Protein 1NFP (pdb70)

Foldseek 3Di:
DAQFAEAAEEEPDQDFLNDHNVLLVVLVVLVVVCCVPPFPRHQFYWYHDPLDFAADPVRHGDFQWTDTPNAIAGELPDLVSLLVCLLVLHAHEYDLLDFLVVVLVNLVSSVVSNVVNVNDNVPAAHEYEAEAFADQAQVVQLVLVCSGCPVVCVSSVPPAPSVRSPLSHYTGHPVRRVVSVVVSCVSSVVRYHYHYYHSSHPDSVVSSVSVNVVRVVSVVVCVVVVND

CATH classification: 3.20.20.30

Secondary structure (DSSP, 8-state):
-----EEEEEE--S-STT--HHHHHHHHHHHHHHHHHT-S-EEEEEEE-TTS--B-TTS-B---EEEETTEEEEE--SHHHHHHHHHTTPPEEE-TTS-HHHHHHHHHHHHHHHHHHT---TT--EEEEEEEEE-SSHHHHHHHHHHHHHHHHHHHT-SS-HHHHHHTSEEE-HHHHHHHHHHHHHHTTT-EEEEEE-TT---HHHHHHHHHHHHHHHHHHHHHTT--

Nearest PDB structures (foldseek):
  1nfp-assembly1_A-2  TM=1.004E+00  e=1.492E-47  Photobacterium leiognathi subsp. leiognathi
  4j2p-assembly1_A-2  TM=9.798E-01  e=4.616E-42  Photobacterium leiognathi
  1fvp-assembly1_B  TM=9.804E-01  e=3.903E-28  Photobacterium phosphoreum
  1xkj-assembly1_A  TM=9.523E-01  e=3.889E-13  Vibrio harveyi
  6fri-assembly2_C  TM=8.561E-01  e=1.450E-13  Photobacterium leiognathi

Sequence (228 aa):
MTKWNYGVFFLNFYHVGQQEPSLTMSNALETLRIIDEDTSIYDVVAFSEHHIDKSYNDETKLAPFVSLGKQIHVLATSPETVVKAAKYGMPLLFKWDDSQQKRIELLNHYQAAAAKFNVDIANVRHRLMLFVNVNDNPTQAKAELSIYLEDYLSYTQAETSIDEIINSNAAGNFDTCLHHVAEMAQGLNNKVDFLFCFESMKDQENKKSLMINFDKRVINYRKEHNLN

Structure (mmCIF, N/CA/C/O backbone):
data_1NFP
#
_entry.id   1NFP
#
_cell.length_a   56.930
_cell.length_b   92.230
_cell.length_c   99.230
_cell.angle_alpha   90.00
_cell.angle_beta   90.00
_cell.angle_gamma   90.00
#
_symmetry.space_group_name_H-M   'C 2 2 21'
#
loop_
_entity.id
_entity.type
_entity.pdbx_description
1 polymer 'LUXF GENE PRODUCT'
2 non-polymer 'SULFATE ION'
3 non-polymer 'FLAVIN MONONUCLEOTIDE'
4 non-polymer 'MYRISTIC ACID'
5 water water
#
loop_
_atom_site.group_PDB
_atom_site.id
_atom_site.type_symbol
_atom_site.label_atom_id
_atom_site.label_alt_id
_atom_site.label_comp_id
_atom_site.label_asym_id
_atom_site.label_entity_id
_atom_site.label_seq_id
_atom_site.pdbx_PDB_ins_code
_atom_site.Cartn_x
_atom_site.Cartn_y
_atom_site.Cartn_z
_atom_site.occupancy
_atom_site.B_iso_or_equiv
_atom_site.auth_seq_id
_atom_site.auth_comp_id
_atom_site.auth_asym_id
_atom_site.auth_atom_id
_atom_site.pdbx_PDB_model_num
ATOM 1 N N . MET A 1 1 ? 22.491 38.599 29.934 1.00 33.90 1 MET A N 1
ATOM 2 C CA . MET A 1 1 ? 21.261 38.396 30.717 1.00 32.66 1 MET A CA 1
ATOM 3 C C . MET A 1 1 ? 20.140 38.370 29.667 1.00 30.29 1 MET A C 1
ATOM 4 O O . MET A 1 1 ? 20.269 39.018 28.618 1.00 29.60 1 MET A O 1
ATOM 9 N N . THR A 1 2 ? 19.154 37.567 30.046 1.00 23.76 2 THR A N 1
ATOM 10 C CA . THR A 1 2 ? 18.008 37.443 29.116 1.00 22.41 2 THR A CA 1
ATOM 11 C C . THR A 1 2 ? 16.765 37.215 29.954 1.00 18.68 2 THR A C 1
ATOM 12 O O . THR A 1 2 ? 16.898 36.819 31.144 1.00 17.71 2 THR A O 1
ATOM 16 N N . LYS A 1 3 ? 15.620 37.478 29.344 1.00 14.74 3 LYS A N 1
ATOM 17 C CA . LYS A 1 3 ? 14.393 37.234 30.134 1.00 14.42 3 LYS A CA 1
ATOM 18 C C . LYS A 1 3 ? 14.137 35.741 30.218 1.00 11.73 3 LYS A C 1
ATOM 19 O O . LYS A 1 3 ? 14.059 35.041 29.184 1.00 16.23 3 LYS A O 1
ATOM 25 N N . TRP A 1 4 ? 14.070 35.245 31.458 1.00 11.47 4 TRP A N 1
ATOM 26 C CA . TRP A 1 4 ? 13.774 33.824 31.722 1.00 10.88 4 TRP A CA 1
ATOM 27 C C . TRP A 1 4 ? 12.215 33.784 31.799 1.00 11.78 4 TRP A C 1
ATOM 28 O O . TRP A 1 4 ? 11.616 34.710 32.360 1.00 10.09 4 TRP A O 1
ATOM 39 N N . ASN A 1 5 ? 11.689 32.730 31.201 1.00 10.69 5 ASN A N 1
ATOM 40 C CA . ASN A 1 5 ? 10.224 32.509 31.138 1.00 11.50 5 ASN A CA 1
ATOM 41 C C . ASN A 1 5 ? 9.865 31.354 32.068 1.00 9.74 5 ASN A C 1
ATOM 42 O O . ASN A 1 5 ? 10.597 30.372 32.233 1.00 10.76 5 ASN A O 1
ATOM 47 N N . TYR A 1 6 ? 8.641 31.524 32.614 1.00 10.73 6 TYR A N 1
ATOM 48 C CA . TYR A 1 6 ? 8.090 30.574 33.602 1.00 10.60 6 TYR A CA 1
ATOM 49 C C . TYR A 1 6 ? 6.728 30.097 33.118 1.00 15.27 6 TYR A C 1
ATOM 50 O O . TYR A 1 6 ? 6.003 30.661 32.276 1.00 23.97 6 TYR A O 1
ATOM 59 N N . GLY A 1 7 ? 6.358 28.947 33.585 1.00 13.12 7 GLY A N 1
ATOM 60 C CA . GLY A 1 7 ? 5.058 28.309 33.266 1.00 10.55 7 GLY A CA 1
ATOM 61 C C . GLY A 1 7 ? 4.868 27.275 34.389 1.00 11.22 7 GLY A C 1
ATOM 62 O O . GLY A 1 7 ? 5.635 27.222 35.347 1.00 10.15 7 GLY A O 1
ATOM 63 N N . VAL A 1 8 ? 3.840 26.480 34.154 1.00 7.80 8 VAL A N 1
ATOM 64 C CA . VAL A 1 8 ? 3.422 25.414 35.095 1.00 8.01 8 VAL A CA 1
ATOM 65 C C . VAL A 1 8 ? 3.157 24.112 34.380 1.00 9.98 8 VAL A C 1
ATOM 66 O O . VAL A 1 8 ? 2.790 24.064 33.195 1.00 12.93 8 VAL A O 1
ATOM 70 N N . PHE A 1 9 ? 3.344 23.026 35.112 1.00 6.88 9 PHE A N 1
ATOM 71 C CA . PHE A 1 9 ? 3.001 21.707 34.556 1.00 8.32 9 PHE A CA 1
ATOM 72 C C . PHE A 1 9 ? 2.218 20.945 35.640 1.00 7.96 9 PHE A C 1
ATOM 73 O O . PHE A 1 9 ? 2.331 21.227 36.851 1.00 9.90 9 PHE A O 1
ATOM 81 N N . PHE A 1 10 ? 1.472 19.998 35.165 1.00 6.78 10 PHE A N 1
ATOM 82 C CA . PHE A 1 10 ? 0.717 19.039 35.974 1.00 8.93 10 PHE A CA 1
ATOM 83 C C . PHE A 1 10 ? 1.132 17.658 35.549 1.00 8.36 10 PHE A C 1
ATOM 84 O O . PHE A 1 10 ? 1.332 17.307 34.379 1.00 10.24 10 PHE A O 1
ATOM 92 N N . LEU A 1 11 ? 1.261 16.783 36.530 1.00 8.30 11 LEU A N 1
ATOM 93 C CA . LEU A 1 11 ? 1.581 15.369 36.397 1.00 9.49 11 LEU A CA 1
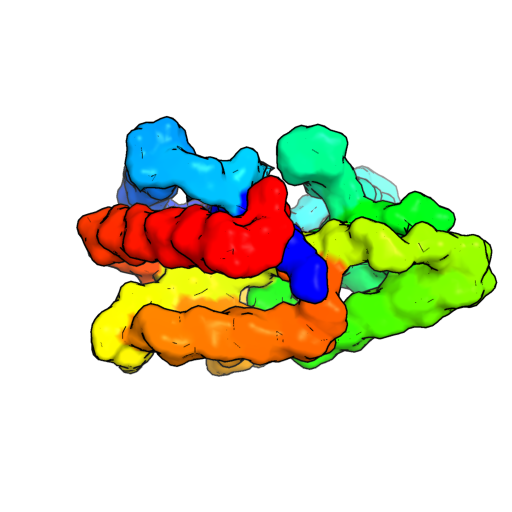ATOM 94 C C . LEU A 1 11 ? 0.214 14.695 36.138 1.00 11.49 11 LEU A C 1
ATOM 95 O O . LEU A 1 11 ? -0.699 14.772 36.998 1.00 10.30 11 LEU A O 1
ATOM 100 N N . ASN A 1 12 ? 0.102 14.068 34.977 1.00 10.15 12 ASN A N 1
ATOM 101 C CA . ASN A 1 12 ? -1.195 13.383 34.641 1.00 12.09 12 ASN A CA 1
ATOM 102 C C . ASN A 1 12 ? -1.101 11.956 35.150 1.00 8.84 12 ASN A C 1
ATOM 103 O O . ASN A 1 12 ? -0.729 10.999 34.462 1.00 10.98 12 ASN A O 1
ATOM 108 N N . PHE A 1 13 ? -1.436 11.850 36.453 1.00 11.03 13 PHE A N 1
ATOM 109 C CA . PHE A 1 13 ? -1.336 10.549 37.188 1.00 11.96 13 PHE A CA 1
ATOM 110 C C . PHE A 1 13 ? -2.386 10.620 38.323 1.00 14.11 13 PHE A C 1
ATOM 111 O O . PHE A 1 13 ? -2.504 11.691 38.975 1.00 14.17 13 PHE A O 1
ATOM 119 N N . TYR A 1 14 ? -3.099 9.485 38.477 1.00 12.26 14 TYR A N 1
ATOM 120 C CA . TYR A 1 14 ? -4.177 9.535 39.473 1.00 13.62 14 TYR A CA 1
ATOM 121 C C . TYR A 1 14 ? -3.798 9.383 40.937 1.00 14.14 14 TYR A C 1
ATOM 122 O O . TYR A 1 14 ? -4.576 9.931 41.755 1.00 18.53 14 TYR A O 1
ATOM 131 N N . HIS A 1 15 ? -2.732 8.741 41.243 1.00 15.60 15 HIS A N 1
ATOM 132 C CA . HIS A 1 15 ? -2.326 8.471 42.636 1.00 17.44 15 HIS A CA 1
ATOM 133 C C . HIS A 1 15 ? -1.090 9.198 43.130 1.00 14.66 15 HIS A C 1
ATOM 134 O O . HIS A 1 15 ? 0.018 8.693 42.872 1.00 15.52 15 HIS A O 1
ATOM 141 N N . VAL A 1 16 ? -1.319 10.307 43.792 1.00 14.29 16 VAL A N 1
ATOM 142 C CA . VAL A 1 16 ? -0.237 11.143 44.331 1.00 13.50 16 VAL A CA 1
ATOM 143 C C . VAL A 1 16 ? -0.466 11.427 45.819 1.00 17.71 16 VAL A C 1
ATOM 144 O O . VAL A 1 16 ? -1.579 11.802 46.218 1.00 14.69 16 VAL A O 1
ATOM 148 N N . GLY A 1 17 ? 0.604 11.201 46.568 1.00 21.26 17 GLY A N 1
ATOM 149 C CA . GLY A 1 17 ? 0.606 11.392 48.022 1.00 23.94 17 GLY A CA 1
ATOM 150 C C . GLY A 1 17 ? -0.636 10.863 48.746 1.00 25.81 17 GLY A C 1
ATOM 151 O O . GLY A 1 17 ? -1.163 11.607 49.610 1.00 26.00 17 GLY A O 1
ATOM 152 N N . GLN A 1 18 ? -1.097 9.665 48.441 1.00 26.57 18 GLN A N 1
ATOM 153 C CA . GLN A 1 18 ? -2.299 9.057 49.030 1.00 29.23 18 GLN A CA 1
ATOM 154 C C . GLN A 1 18 ? -3.547 9.949 48.972 1.00 26.91 18 GLN A C 1
ATOM 155 O O . GLN A 1 18 ? -4.443 9.817 49.855 1.00 26.94 18 GLN A O 1
ATOM 161 N N . GLN A 1 19 ? -3.632 10.844 47.979 1.00 20.46 19 GLN A N 1
ATOM 162 C CA . GLN A 1 19 ? -4.791 11.760 47.875 1.00 16.24 19 GLN A CA 1
ATOM 163 C C . GLN A 1 19 ? -5.853 11.104 46.986 1.00 15.43 19 GLN A C 1
ATOM 164 O O . GLN A 1 19 ? -5.490 10.362 46.071 1.00 12.91 19 GLN A O 1
ATOM 170 N N . GLU A 1 20 ? -7.110 11.394 47.329 1.00 13.09 20 GLU A N 1
ATOM 171 C CA . GLU A 1 20 ? -8.179 10.822 46.438 1.00 13.64 20 GLU A CA 1
ATOM 172 C C . GLU A 1 20 ? -8.103 11.721 45.196 1.00 10.51 20 GLU A C 1
ATOM 173 O O . GLU A 1 20 ? -7.822 12.920 45.312 1.00 10.99 20 GLU A O 1
ATOM 179 N N . PRO A 1 21 ? -8.394 11.107 44.052 1.00 11.43 21 PRO A N 1
ATOM 180 C CA . PRO A 1 21 ? -8.365 11.848 42.780 1.00 10.49 21 PRO A CA 1
ATOM 181 C C . PRO A 1 21 ? -9.072 13.155 42.770 1.00 10.12 21 PRO A C 1
ATOM 182 O O . PRO A 1 21 ? -8.613 14.138 42.180 1.00 9.98 21 PRO A O 1
ATOM 186 N N . SER A 1 22 ? -10.274 13.232 43.394 1.00 9.53 22 SER A N 1
ATOM 187 C CA . SER A 1 22 ? -11.025 14.495 43.363 1.00 9.75 22 SER A CA 1
ATOM 188 C C . SER A 1 22 ? -10.344 15.592 44.184 1.00 8.75 22 SER A C 1
ATOM 189 O O . SER A 1 22 ? -10.517 16.780 43.875 1.00 8.76 22 SER A O 1
ATOM 192 N N . LEU A 1 23 ? -9.542 15.181 45.162 1.00 9.81 23 LEU A N 1
ATOM 193 C CA . LEU A 1 23 ? -8.760 16.156 45.981 1.00 11.23 23 LEU A CA 1
ATOM 194 C C . LEU A 1 23 ? -7.585 16.718 45.120 1.00 9.74 23 LEU A C 1
ATOM 195 O O . LEU A 1 23 ? -7.384 17.910 45.051 1.00 10.14 23 LEU A O 1
ATOM 200 N N . THR A 1 24 ? -6.874 15.799 44.472 1.00 11.47 24 THR A N 1
ATOM 201 C CA . THR A 1 24 ? -5.784 16.194 43.547 1.00 10.42 24 THR A CA 1
ATOM 202 C C . THR A 1 24 ? -6.332 17.105 42.451 1.00 9.16 24 THR A C 1
ATOM 203 O O . THR A 1 24 ? -5.713 18.125 42.152 1.00 9.56 24 THR A O 1
ATOM 207 N N . MET A 1 25 ? -7.500 16.752 41.871 1.00 8.72 25 MET A N 1
ATOM 208 C CA . MET A 1 25 ? -8.153 17.543 40.853 1.00 7.98 25 MET A CA 1
ATOM 209 C C . MET A 1 25 ? -8.465 18.952 41.362 1.00 7.83 25 MET A C 1
ATOM 210 O O . MET A 1 25 ? -8.216 19.998 40.727 1.00 9.45 25 MET A O 1
ATOM 215 N N . SER A 1 26 ? -9.089 18.993 42.550 1.00 8.53 26 SER A N 1
ATOM 216 C CA . SER A 1 26 ? -9.470 20.274 43.186 1.00 9.83 26 SER A CA 1
ATOM 217 C C . SER A 1 26 ? -8.229 21.152 43.425 1.00 9.77 26 SER A C 1
ATOM 218 O O . SER A 1 26 ? -8.228 22.369 43.158 1.00 8.05 26 SER A O 1
ATOM 221 N N . ASN A 1 27 ? -7.140 20.544 43.894 1.00 9.72 27 ASN A N 1
ATOM 222 C CA . ASN A 1 27 ? -5.880 21.300 44.160 1.00 10.62 27 ASN A CA 1
ATOM 223 C C . ASN A 1 27 ? -5.352 21.897 42.844 1.00 8.70 27 ASN A C 1
ATOM 224 O O . ASN A 1 27 ? -4.902 23.055 42.826 1.00 7.52 27 ASN A O 1
ATOM 229 N N . ALA A 1 28 ? -5.420 21.060 41.818 1.00 9.53 28 ALA A N 1
ATOM 230 C CA . ALA A 1 28 ? -4.938 21.518 40.497 1.00 7.91 28 ALA A CA 1
ATOM 231 C C . ALA A 1 28 ? -5.750 22.693 39.963 1.00 8.76 28 ALA A C 1
ATOM 232 O O . ALA A 1 28 ? -5.211 23.635 39.347 1.00 10.37 28 ALA A O 1
ATOM 234 N N . LEU A 1 29 ? -7.090 22.634 40.162 1.00 7.58 29 LEU A N 1
ATOM 235 C CA . LEU A 1 29 ? -7.936 23.757 39.706 1.00 9.70 29 LEU A CA 1
ATOM 236 C C . LEU A 1 29 ? -7.645 25.073 40.371 1.00 8.59 29 LEU A C 1
ATOM 237 O O . LEU A 1 29 ? -7.851 26.129 39.785 1.00 11.28 29 LEU A O 1
ATOM 242 N N . GLU A 1 30 ? -7.148 24.979 41.622 1.00 10.27 30 GLU A N 1
ATOM 243 C CA . GLU A 1 30 ? -6.780 26.157 42.394 1.00 10.50 30 GLU A CA 1
ATOM 244 C C . GLU A 1 30 ? -5.522 26.763 41.750 1.00 7.60 30 GLU A C 1
ATOM 245 O O . GLU A 1 30 ? -5.423 27.985 41.657 1.00 10.14 30 GLU A O 1
ATOM 251 N N . THR A 1 31 ? -4.637 25.887 41.313 1.00 8.87 31 THR A N 1
ATOM 252 C CA . THR A 1 31 ? -3.386 26.362 40.663 1.00 9.32 31 THR A CA 1
ATOM 253 C C . THR A 1 31 ? -3.744 27.134 39.405 1.00 10.48 31 THR A C 1
ATOM 254 O O . THR A 1 31 ? -3.254 28.240 39.159 1.00 11.42 31 THR A O 1
ATOM 258 N N . LEU A 1 32 ? -4.655 26.564 38.628 1.00 12.15 32 LEU A N 1
ATOM 259 C CA . LEU A 1 32 ? -5.152 27.212 37.404 1.00 13.17 32 LEU A CA 1
ATOM 260 C C . LEU A 1 32 ? -5.776 28.578 37.703 1.00 10.91 32 LEU A C 1
ATOM 261 O O . LEU A 1 32 ? -5.599 29.610 37.045 1.00 13.74 32 LEU A O 1
ATOM 266 N N . ARG A 1 33 ? -6.594 28.582 38.763 1.00 13.70 33 ARG A N 1
ATOM 267 C CA . ARG A 1 33 ? -7.257 29.789 39.218 1.00 12.63 33 ARG A CA 1
ATOM 268 C C . ARG A 1 33 ? -6.235 30.844 39.563 1.00 12.66 33 ARG A C 1
ATOM 269 O O . ARG A 1 33 ? -6.421 31.997 39.190 1.00 15.64 33 ARG A O 1
ATOM 277 N N . ILE A 1 34 ? -5.156 30.492 40.250 1.00 12.82 34 ILE A N 1
ATOM 278 C CA . ILE A 1 34 ? -4.124 31.469 40.644 1.00 12.44 34 ILE A CA 1
ATOM 279 C C . ILE A 1 34 ? -3.391 32.065 39.431 1.00 13.37 34 ILE A C 1
ATOM 280 O O . ILE A 1 34 ? -2.981 33.243 39.363 1.00 14.69 34 ILE A O 1
ATOM 285 N N . ILE A 1 35 ? -3.168 31.212 38.432 1.00 14.30 35 ILE A N 1
ATOM 286 C CA . ILE A 1 35 ? -2.481 31.597 37.189 1.00 16.97 35 ILE A CA 1
ATOM 287 C C . ILE A 1 35 ? -3.301 32.549 36.325 1.00 19.98 35 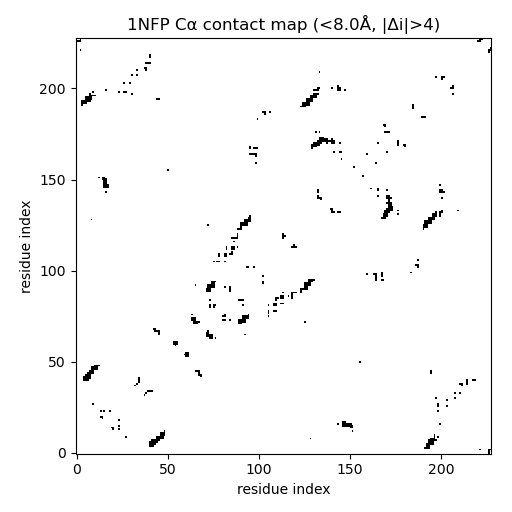ILE A C 1
ATOM 288 O O . ILE A 1 35 ? -2.724 33.383 35.611 1.00 19.82 35 ILE A O 1
ATOM 293 N N . ASP A 1 36 ? -4.612 32.368 36.385 1.00 19.40 36 ASP A N 1
ATOM 294 C CA . ASP A 1 36 ? -5.554 33.160 35.554 1.00 22.77 36 ASP A CA 1
ATOM 295 C C . ASP A 1 36 ? -5.930 34.470 36.221 1.00 22.27 36 ASP A C 1
ATOM 296 O O . ASP A 1 36 ? -5.977 35.547 35.574 1.00 25.80 36 ASP A O 1
ATOM 301 N N . GLU A 1 37 ? -6.164 34.452 37.511 1.00 20.63 37 GLU A N 1
ATOM 302 C CA . GLU A 1 37 ? -6.582 35.607 38.260 1.00 21.97 37 GLU A CA 1
ATOM 303 C C . GLU A 1 37 ? -5.584 36.328 39.141 1.00 21.45 37 GLU A C 1
ATOM 304 O O . GLU A 1 37 ? -5.733 37.562 39.275 1.00 24.24 37 GLU A O 1
ATOM 310 N N . ASP A 1 38 ? -4.666 35.612 39.753 1.00 19.80 38 ASP A N 1
ATOM 311 C CA . ASP A 1 38 ? -3.770 36.229 40.744 1.00 21.39 38 ASP A CA 1
ATOM 312 C C . ASP A 1 38 ? -2.386 36.641 40.277 1.00 18.67 38 ASP A C 1
ATOM 313 O O . ASP A 1 38 ? -1.760 37.455 40.999 1.00 18.60 38 ASP A O 1
ATOM 318 N N . THR A 1 39 ? -1.961 36.124 39.151 1.00 18.50 39 THR A N 1
ATOM 319 C CA . THR A 1 39 ? -0.585 36.402 38.698 1.00 16.74 39 THR A CA 1
ATOM 320 C C . THR A 1 39 ? -0.527 36.607 37.205 1.00 19.97 39 THR A C 1
ATOM 321 O O . THR A 1 39 ? -1.562 36.420 36.537 1.00 19.97 39 THR A O 1
ATOM 325 N N . SER A 1 40 ? 0.645 36.967 36.698 1.00 19.39 40 SER A N 1
ATOM 326 C CA . SER A 1 40 ? 0.775 37.157 35.243 1.00 20.11 40 SER A CA 1
ATOM 327 C C . SER A 1 40 ? 1.972 36.467 34.650 1.00 19.63 40 SER A C 1
ATOM 328 O O . SER A 1 40 ? 1.951 36.331 33.401 1.00 22.09 40 SER A O 1
ATOM 331 N N . ILE A 1 41 ? 2.948 36.047 35.467 1.00 16.19 41 ILE A N 1
ATOM 332 C CA . ILE A 1 41 ? 4.124 35.423 34.836 1.00 17.11 41 ILE A CA 1
ATOM 333 C C . ILE A 1 41 ? 4.074 34.026 34.287 1.00 17.08 41 ILE A C 1
ATOM 334 O O . ILE A 1 41 ? 4.972 33.647 33.469 1.00 18.97 41 ILE A O 1
ATOM 339 N N . TYR A 1 42 ? 3.108 33.202 34.731 1.00 15.55 42 TYR A N 1
ATOM 340 C CA . TYR A 1 42 ? 2.968 31.790 34.365 1.00 15.93 42 TYR A CA 1
ATOM 341 C C . TYR A 1 42 ? 2.307 31.757 32.995 1.00 18.57 42 TYR A C 1
ATOM 342 O O . TYR A 1 42 ? 1.088 31.815 32.918 1.00 21.84 42 TYR A O 1
ATOM 351 N N . ASP A 1 43 ? 3.176 31.698 32.008 1.00 15.99 43 ASP A N 1
ATOM 352 C CA . ASP A 1 43 ? 2.801 31.809 30.605 1.00 21.02 43 ASP A CA 1
ATOM 353 C C . ASP A 1 43 ? 2.099 30.651 29.900 1.00 18.36 43 ASP A C 1
ATOM 354 O O . ASP A 1 43 ? 1.224 30.927 29.049 1.00 17.26 43 ASP A O 1
ATOM 359 N N . VAL A 1 44 ? 2.498 29.444 30.190 1.00 13.59 44 VAL A N 1
ATOM 360 C CA . VAL A 1 44 ? 2.018 28.251 29.520 1.00 12.78 44 VAL A CA 1
ATOM 361 C C . VAL A 1 44 ? 1.850 27.129 30.563 1.00 14.68 44 VAL A C 1
ATOM 362 O O . VAL A 1 44 ? 2.479 27.199 31.629 1.00 12.42 44 VAL A O 1
ATOM 366 N N . VAL A 1 45 ? 1.036 26.185 30.188 1.00 13.34 45 VAL A N 1
ATOM 367 C CA . VAL A 1 45 ? 0.772 24.985 30.983 1.00 13.39 45 VAL A CA 1
ATOM 368 C C . VAL A 1 45 ? 1.105 23.775 30.099 1.00 13.98 45 VAL A C 1
ATOM 369 O O . VAL A 1 45 ? 0.837 23.764 28.873 1.00 15.20 45 VAL A O 1
ATOM 373 N N . ALA A 1 46 ? 1.659 22.736 30.697 1.00 11.66 46 ALA A N 1
ATOM 374 C CA . ALA A 1 46 ? 1.965 21.489 30.010 1.00 10.95 46 ALA A CA 1
ATOM 375 C C . ALA A 1 46 ? 1.592 20.331 30.960 1.00 10.36 46 ALA A C 1
ATOM 376 O O . ALA A 1 46 ? 1.273 20.588 32.133 1.00 9.18 46 ALA A O 1
ATOM 378 N N . PHE A 1 47 ? 1.632 19.126 30.442 1.00 9.05 47 PHE A N 1
ATOM 379 C CA . PHE A 1 47 ? 1.339 17.924 31.236 1.00 11.46 47 PHE A CA 1
ATOM 380 C C . PHE A 1 47 ? 2.564 17.014 31.189 1.00 14.39 47 PHE A C 1
ATOM 381 O O . PHE A 1 47 ? 3.262 16.971 30.133 1.00 18.45 47 PHE A O 1
ATOM 389 N N . SER A 1 48 ? 2.855 16.328 32.277 1.00 10.90 48 SER A N 1
ATOM 390 C CA . SER A 1 48 ? 3.901 15.305 32.335 1.00 11.41 48 SER A CA 1
ATOM 391 C C . SER A 1 48 ? 3.148 13.989 32.121 1.00 12.60 48 SER A C 1
ATOM 392 O O . SER A 1 48 ? 2.248 13.551 32.919 1.00 9.47 48 SER A O 1
ATOM 395 N N . GLU A 1 49 ? 3.450 13.304 31.011 1.00 10.72 49 GLU A N 1
ATOM 396 C CA . GLU A 1 49 ? 2.763 12.075 30.621 1.00 14.02 49 GLU A CA 1
ATOM 397 C C . GLU A 1 49 ? 3.654 11.013 30.014 1.00 15.20 49 GLU A C 1
ATOM 398 O O . GLU A 1 49 ? 3.118 10.067 29.426 1.00 15.87 49 GLU A O 1
ATOM 404 N N . HIS A 1 50 ? 4.953 11.161 30.244 1.00 13.80 50 HIS A N 1
ATOM 405 C CA . HIS A 1 50 ? 5.913 10.169 29.701 1.00 15.13 50 HIS A CA 1
ATOM 406 C C . HIS A 1 50 ? 6.001 8.879 30.483 1.00 15.69 50 HIS A C 1
ATOM 407 O O . HIS A 1 50 ? 6.857 8.008 30.166 1.00 17.51 50 HIS A O 1
ATOM 414 N N . HIS A 1 51 ? 5.158 8.680 31.495 1.00 13.52 51 HIS A N 1
ATOM 415 C CA . HIS A 1 51 ? 5.083 7.442 32.243 1.00 12.65 51 HIS A CA 1
ATOM 416 C C . HIS A 1 51 ? 4.236 6.429 31.452 1.00 13.25 51 HIS A C 1
ATOM 417 O O . HIS A 1 51 ? 4.184 5.246 31.807 1.00 15.55 51 HIS A O 1
ATOM 424 N N . ILE A 1 52 ? 3.561 6.915 30.418 1.00 13.79 52 ILE A N 1
ATOM 425 C CA . ILE A 1 52 ? 2.712 6.060 29.547 1.00 16.93 52 ILE A CA 1
ATOM 426 C C . ILE A 1 52 ? 3.432 5.742 28.230 1.00 16.44 52 ILE A C 1
ATOM 427 O O . ILE A 1 52 ? 3.927 6.684 27.572 1.00 17.79 52 ILE A O 1
ATOM 432 N N . ASP A 1 53 ? 3.416 4.493 27.832 1.00 19.22 53 ASP A N 1
ATOM 433 C CA . ASP A 1 53 ? 4.073 4.178 26.518 1.00 21.29 53 ASP A CA 1
ATOM 434 C C . ASP A 1 53 ? 3.142 4.639 25.394 1.00 17.47 53 ASP A C 1
ATOM 435 O O . ASP A 1 53 ? 1.944 4.274 25.413 1.00 20.15 53 ASP A O 1
ATOM 440 N N . LYS A 1 54 ? 3.653 5.404 24.460 1.00 16.92 54 LYS A N 1
ATOM 441 C CA . LYS A 1 54 ? 2.852 5.882 23.316 1.00 17.22 54 LYS A CA 1
ATOM 442 C C . LYS A 1 54 ? 3.450 5.292 22.026 1.00 17.97 54 LYS A C 1
ATOM 443 O O . LYS A 1 54 ? 4.295 5.881 21.347 1.00 20.26 54 LYS A O 1
ATOM 449 N N . SER A 1 55 ? 3.035 4.082 21.722 1.00 19.22 55 SER A N 1
ATOM 450 C CA . SER A 1 55 ? 3.533 3.364 20.554 1.00 19.21 55 SER A CA 1
ATOM 451 C C . SER A 1 55 ? 2.373 2.928 19.649 1.00 19.81 55 SER A C 1
ATOM 452 O O . SER A 1 55 ? 1.202 2.743 19.986 1.00 18.56 55 SER A O 1
ATOM 456 N N . TYR A 1 56 ? 2.784 2.724 18.418 1.00 17.19 56 TYR A N 1
ATOM 457 C CA . TYR A 1 56 ? 1.932 2.248 17.341 1.00 17.52 56 TYR A CA 1
ATOM 458 C C . TYR A 1 56 ? 1.988 0.719 17.432 1.00 19.03 56 TYR A C 1
ATOM 459 O O . TYR A 1 56 ? 2.754 0.133 18.209 1.00 19.32 56 TYR A O 1
ATOM 468 N N . ASN A 1 57 ? 1.177 0.153 16.544 1.00 23.16 57 ASN A N 1
ATOM 469 C CA . ASN A 1 57 ? 1.117 -1.321 16.462 1.00 25.86 57 ASN A CA 1
ATOM 470 C C . ASN A 1 57 ? 2.413 -1.985 16.011 1.00 24.03 57 ASN A C 1
ATOM 471 O O . ASN A 1 57 ? 2.612 -3.152 16.441 1.00 25.72 57 ASN A O 1
ATOM 476 N N . ASP A 1 58 ? 3.220 -1.341 15.211 1.00 21.83 58 ASP A N 1
ATOM 477 C CA . ASP A 1 58 ? 4.466 -1.934 14.706 1.00 21.80 58 ASP A CA 1
ATOM 478 C C . ASP A 1 58 ? 5.676 -1.620 15.570 1.00 22.15 58 ASP A C 1
ATOM 479 O O . ASP A 1 58 ? 6.820 -1.875 15.150 1.00 21.96 58 ASP A O 1
ATOM 484 N N . GLU A 1 59 ? 5.397 -1.081 16.753 1.00 21.67 59 GLU A N 1
ATOM 485 C CA . GLU A 1 59 ? 6.470 -0.748 17.710 1.00 21.92 59 GLU A CA 1
ATOM 486 C C . GLU A 1 59 ? 7.158 0.569 17.403 1.00 18.91 59 GLU A C 1
ATOM 487 O O . GLU A 1 59 ? 8.136 0.944 18.113 1.00 16.73 59 GLU A O 1
ATOM 493 N N . THR A 1 60 ? 6.660 1.274 16.379 1.00 16.06 60 THR A N 1
ATOM 494 C CA . THR A 1 60 ? 7.226 2.625 16.164 1.00 13.53 60 THR A CA 1
ATOM 495 C C . THR A 1 60 ? 6.513 3.450 17.259 1.00 13.69 60 THR A C 1
ATOM 496 O O . THR A 1 60 ? 5.472 3.021 17.786 1.00 13.88 60 THR A O 1
ATOM 500 N N . LYS A 1 61 ? 7.130 4.559 17.616 1.00 13.37 61 LYS A N 1
ATOM 501 C CA . LYS A 1 61 ? 6.654 5.409 18.709 1.00 16.22 61 LYS A CA 1
ATOM 502 C C . LYS A 1 61 ? 6.110 6.756 18.262 1.00 14.21 61 LYS A C 1
ATOM 503 O O . LYS A 1 61 ? 6.615 7.301 17.256 1.00 13.91 61 LYS A O 1
ATOM 511 N N . LEU A 1 62 ? 5.150 7.266 19.055 1.00 12.15 62 LEU A N 1
ATOM 512 C CA . LEU A 1 62 ? 4.642 8.624 18.764 1.00 13.85 62 LEU A CA 1
ATOM 513 C C . LEU A 1 62 ? 5.829 9.589 18.919 1.00 15.09 62 LEU A C 1
ATOM 514 O O . LEU A 1 62 ? 6.623 9.432 19.910 1.00 16.39 62 LEU A O 1
ATOM 519 N N . ALA A 1 63 ? 6.009 10.548 18.044 1.00 13.57 63 ALA A N 1
ATOM 520 C CA . ALA A 1 63 ? 7.134 11.526 18.132 1.00 12.71 63 ALA A CA 1
ATOM 521 C C . ALA A 1 63 ? 6.839 12.412 19.333 1.00 13.27 63 ALA A C 1
ATOM 522 O O . ALA A 1 63 ? 5.711 12.919 19.491 1.00 11.44 63 ALA A O 1
ATOM 524 N N . PRO A 1 64 ? 7.830 12.601 20.216 1.00 13.31 64 PRO A N 1
ATOM 525 C CA . PRO A 1 64 ? 7.635 13.355 21.457 1.00 13.66 64 PRO A CA 1
ATOM 526 C C . PRO A 1 64 ? 7.651 14.844 21.375 1.00 11.76 64 PRO A C 1
ATOM 527 O O . PRO A 1 64 ? 8.417 15.583 22.016 1.00 13.85 64 PRO A O 1
ATOM 531 N N . PHE A 1 65 ? 6.722 15.380 20.574 1.00 9.56 65 PHE A N 1
ATOM 532 C CA . PHE A 1 65 ? 6.548 16.827 20.389 1.00 9.69 65 PHE A CA 1
ATOM 533 C C . PHE A 1 65 ? 5.619 17.346 21.490 1.00 11.26 65 PHE A C 1
ATOM 534 O O . PHE A 1 65 ? 4.669 16.642 21.838 1.00 11.76 65 PHE A O 1
ATOM 542 N N . VAL A 1 66 ? 5.902 18.526 21.999 1.00 9.97 66 VAL A N 1
ATOM 543 C CA . VAL A 1 66 ? 5.100 19.170 23.046 1.00 11.16 66 VAL A CA 1
ATOM 544 C C . VAL A 1 66 ? 4.934 20.640 22.637 1.00 11.32 66 VAL A C 1
ATOM 545 O O . VAL A 1 66 ? 5.945 21.358 22.391 1.00 12.39 66 VAL A O 1
ATOM 549 N N . SER A 1 67 ? 3.694 21.116 22.595 1.00 9.09 67 SER A N 1
ATOM 550 C CA . SER A 1 67 ? 3.557 22.540 22.269 1.00 9.12 67 SER A CA 1
ATOM 551 C C . SER A 1 67 ? 3.416 23.308 23.590 1.00 12.65 67 SER A C 1
ATOM 552 O O . SER A 1 67 ? 2.620 22.874 24.443 1.00 13.61 67 SER A O 1
ATOM 556 N N . LEU A 1 68 ? 4.105 24.415 23.652 1.00 11.81 68 LEU A N 1
ATOM 557 C CA . LEU A 1 68 ? 4.044 25.346 24.771 1.00 12.09 68 LEU A CA 1
ATOM 558 C C . LEU A 1 68 ? 3.570 26.646 24.152 1.00 10.06 68 LEU A C 1
ATOM 559 O O . LEU A 1 68 ? 4.426 27.366 23.641 1.00 11.57 68 LEU A O 1
ATOM 564 N N . GLY A 1 69 ? 2.264 26.904 24.212 1.00 13.46 69 GLY A N 1
ATOM 565 C CA . GLY A 1 69 ? 1.786 28.193 23.614 1.00 13.23 69 GLY A CA 1
ATOM 566 C C . GLY A 1 69 ? 1.842 27.903 22.087 1.00 13.17 69 GLY A C 1
ATOM 567 O O . GLY A 1 69 ? 1.063 27.010 21.675 1.00 14.28 69 GLY A O 1
ATOM 568 N N . LYS A 1 70 ? 2.672 28.659 21.391 1.00 14.40 70 LYS A N 1
ATOM 569 C CA . LYS A 1 70 ? 2.803 28.397 19.946 1.00 17.30 70 LYS A CA 1
ATOM 570 C C . LYS A 1 70 ? 4.168 27.788 19.584 1.00 17.02 70 LYS A C 1
ATOM 571 O O . LYS A 1 70 ? 4.417 27.577 18.392 1.00 18.35 70 LYS A O 1
ATOM 577 N N . GLN A 1 71 ? 5.006 27.484 20.532 1.00 14.47 7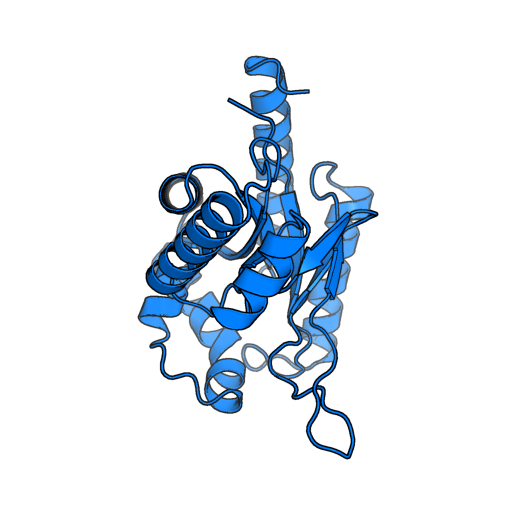1 GLN A N 1
ATOM 578 C CA . GLN A 1 71 ? 6.361 26.935 20.434 1.00 17.40 71 GLN A CA 1
ATOM 579 C C . GLN A 1 71 ? 6.376 25.411 20.611 1.00 15.72 71 GLN A C 1
ATOM 580 O O . GLN A 1 71 ? 5.892 24.950 21.662 1.00 16.37 71 GLN A O 1
ATOM 586 N N . ILE A 1 72 ? 6.946 24.720 19.661 1.00 12.03 72 ILE A N 1
ATOM 587 C CA . ILE A 1 72 ? 7.059 23.274 19.671 1.00 12.21 72 ILE A CA 1
ATOM 588 C C . ILE A 1 72 ? 8.458 22.882 20.205 1.00 12.30 72 ILE A C 1
ATOM 589 O O . ILE A 1 72 ? 9.527 23.342 19.741 1.00 14.78 72 ILE A O 1
ATOM 594 N N . HIS A 1 73 ? 8.318 22.029 21.201 1.00 10.92 73 HIS A N 1
ATOM 595 C CA . HIS A 1 73 ? 9.529 21.480 21.888 1.00 10.57 73 HIS A CA 1
ATOM 596 C C . HIS A 1 73 ? 9.558 20.004 21.711 1.00 10.71 73 HIS A C 1
ATOM 597 O O . HIS A 1 73 ? 8.525 19.338 21.439 1.00 11.71 73 HIS A O 1
ATOM 604 N N . VAL A 1 74 ? 10.739 19.381 21.814 1.00 9.71 74 VAL A N 1
ATOM 605 C CA . VAL A 1 74 ? 10.851 17.915 21.713 1.00 8.89 74 VAL A CA 1
ATOM 606 C C . VAL A 1 74 ? 11.213 17.445 23.135 1.00 8.47 74 VAL A C 1
ATOM 607 O O . VAL A 1 74 ? 12.193 18.021 23.697 1.00 9.50 74 VAL A O 1
ATOM 611 N N . LEU A 1 75 ? 10.516 16.518 23.694 1.00 8.66 75 LEU A N 1
ATOM 612 C CA . LEU A 1 75 ? 10.843 15.981 25.036 1.00 8.82 75 LEU A CA 1
ATOM 613 C C . LEU A 1 75 ? 12.214 15.281 24.866 1.00 8.97 75 LEU A C 1
ATOM 614 O O . LEU A 1 75 ? 12.324 14.480 23.948 1.00 10.91 75 LEU A O 1
ATOM 619 N N . ALA A 1 76 ? 13.139 15.649 25.718 1.00 9.34 76 ALA A N 1
ATOM 620 C CA . ALA A 1 76 ? 14.532 15.095 25.642 1.00 10.41 76 ALA A CA 1
ATOM 621 C C . ALA A 1 76 ? 14.523 13.730 26.254 1.00 9.26 76 ALA A C 1
ATOM 622 O O . ALA A 1 76 ? 14.923 13.490 27.428 1.00 10.15 76 ALA A O 1
ATOM 624 N N . THR A 1 77 ? 14.018 12.740 25.507 1.00 8.93 77 THR A N 1
ATOM 625 C CA . THR A 1 77 ? 13.841 11.385 25.959 1.00 10.73 77 THR A CA 1
ATOM 626 C C . THR A 1 77 ? 15.034 10.452 25.820 1.00 12.93 77 THR A C 1
ATOM 627 O O . THR A 1 77 ? 15.006 9.375 26.437 1.00 14.45 77 THR A O 1
ATOM 631 N N . SER A 1 78 ? 15.995 10.847 24.997 1.00 11.80 78 SER A N 1
ATOM 632 C CA . SER A 1 78 ? 17.168 9.949 24.768 1.00 11.73 78 SER A CA 1
ATOM 633 C C . SER A 1 78 ? 18.146 10.757 23.944 1.00 13.24 78 SER A C 1
ATOM 634 O O . SER A 1 78 ? 17.775 11.780 23.331 1.00 13.10 78 SER A O 1
ATOM 637 N N . PRO A 1 79 ? 19.411 10.317 23.935 1.00 14.90 79 PRO A N 1
ATOM 638 C CA . PRO A 1 79 ? 20.435 11.022 23.127 1.00 14.46 79 PRO A CA 1
ATOM 639 C C . PRO A 1 79 ? 19.999 11.034 21.650 1.00 13.04 79 PRO A C 1
ATOM 640 O O . PRO A 1 79 ? 20.134 12.070 20.973 1.00 13.22 79 PRO A O 1
ATOM 644 N N . GLU A 1 80 ? 19.458 9.942 21.134 1.00 13.13 80 GLU A N 1
ATOM 645 C CA . GLU A 1 80 ? 19.029 9.922 19.723 1.00 15.95 80 GLU A CA 1
ATOM 646 C C . GLU A 1 80 ? 17.920 10.909 19.389 1.00 14.45 80 GLU A C 1
ATOM 647 O O . GLU A 1 80 ? 17.910 11.502 18.291 1.00 12.62 80 GLU A O 1
ATOM 653 N N . THR A 1 81 ? 16.971 11.060 20.321 1.00 13.64 81 THR A N 1
ATOM 654 C CA . THR A 1 81 ? 15.864 11.984 20.115 1.00 12.28 81 THR A CA 1
ATOM 655 C C . THR A 1 81 ? 16.371 13.419 20.130 1.00 10.02 81 THR A C 1
ATOM 656 O O . THR A 1 81 ? 15.893 14.262 19.363 1.00 11.21 81 THR A O 1
ATOM 660 N N . VAL A 1 82 ? 17.348 13.684 21.010 1.00 11.47 82 VAL A N 1
ATOM 661 C CA . VAL A 1 82 ? 17.892 15.046 21.057 1.00 12.17 82 VAL A CA 1
ATOM 662 C C . VAL A 1 82 ? 18.643 15.367 19.755 1.00 7.88 82 VAL A C 1
ATOM 663 O O . VAL A 1 82 ? 18.584 16.526 19.330 1.00 9.85 82 VAL A O 1
ATOM 667 N N . VAL A 1 83 ? 19.259 14.376 19.152 1.00 11.91 83 VAL A N 1
ATOM 668 C CA . VAL A 1 83 ? 19.938 14.620 17.853 1.00 12.87 83 VAL A CA 1
ATOM 669 C C . VAL A 1 83 ? 18.902 14.958 16.763 1.00 13.19 83 VAL A C 1
ATOM 670 O O . VAL A 1 83 ? 19.194 15.820 15.906 1.00 13.11 83 VAL A O 1
ATOM 674 N N . LYS A 1 84 ? 17.744 14.321 16.783 1.00 12.06 84 LYS A N 1
ATOM 675 C CA . LYS A 1 84 ? 16.666 14.624 15.827 1.00 11.37 84 LYS A CA 1
ATOM 676 C C . LYS A 1 84 ? 16.171 16.032 16.027 1.00 12.65 84 LYS A C 1
ATOM 677 O O . LYS A 1 84 ? 15.915 16.741 15.033 1.00 14.66 84 LYS A O 1
ATOM 683 N N . ALA A 1 85 ? 16.082 16.500 17.273 1.00 9.49 85 ALA A N 1
ATOM 684 C CA . ALA A 1 85 ? 15.707 17.894 17.521 1.00 9.48 85 ALA A CA 1
ATOM 685 C C . ALA A 1 85 ? 16.791 18.865 17.023 1.00 10.20 85 ALA A C 1
ATOM 686 O O . ALA A 1 85 ? 16.484 19.927 16.501 1.00 12.15 85 ALA 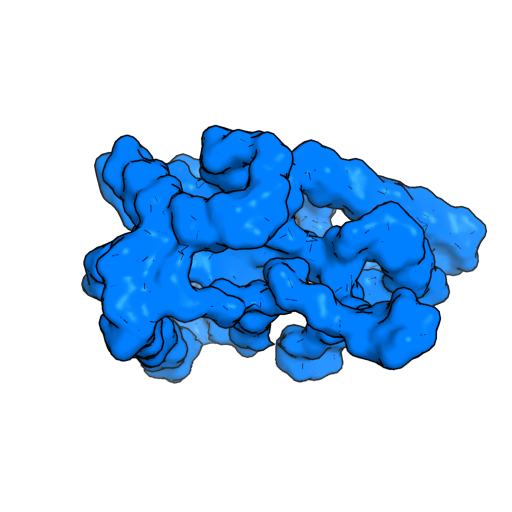A O 1
ATOM 688 N N . ALA A 1 86 ? 18.051 18.455 17.248 1.00 10.64 86 ALA A N 1
ATOM 689 C CA . ALA A 1 86 ? 19.173 19.339 16.829 1.00 12.37 86 ALA A CA 1
ATOM 690 C C . ALA A 1 86 ? 19.160 19.534 15.304 1.00 10.35 86 ALA A C 1
ATOM 691 O O . ALA A 1 86 ? 19.524 20.638 14.843 1.00 12.51 86 ALA A O 1
ATOM 693 N N . LYS A 1 87 ? 18.758 18.529 14.578 1.00 11.14 87 LYS A N 1
ATOM 694 C CA . LYS A 1 87 ? 18.749 18.587 13.092 1.00 15.21 87 LYS A CA 1
ATOM 695 C C . LYS A 1 87 ? 17.981 19.799 12.569 1.00 16.09 87 LYS A C 1
ATOM 696 O O . LYS A 1 87 ? 18.342 20.431 11.529 1.00 12.97 87 LYS A O 1
ATOM 702 N N . TYR A 1 88 ? 16.885 20.116 13.305 1.00 13.34 88 TYR A N 1
ATOM 703 C CA . TYR A 1 88 ? 16.049 21.255 12.946 1.00 11.44 88 TYR A CA 1
ATOM 704 C C . TYR A 1 88 ? 16.188 22.449 13.844 1.00 13.50 88 TYR A C 1
ATOM 705 O O . TYR A 1 88 ? 15.384 23.408 13.671 1.00 16.23 88 TYR A O 1
ATOM 714 N N . GLY A 1 89 ? 17.134 22.438 14.766 1.00 13.50 89 GLY A N 1
ATOM 715 C CA . GLY A 1 89 ? 17.303 23.556 15.696 1.00 12.57 89 GLY A CA 1
ATOM 716 C C . GLY A 1 89 ? 16.094 23.731 16.624 1.00 12.08 89 GLY A C 1
ATOM 717 O O . GLY A 1 89 ? 15.867 24.873 17.038 1.00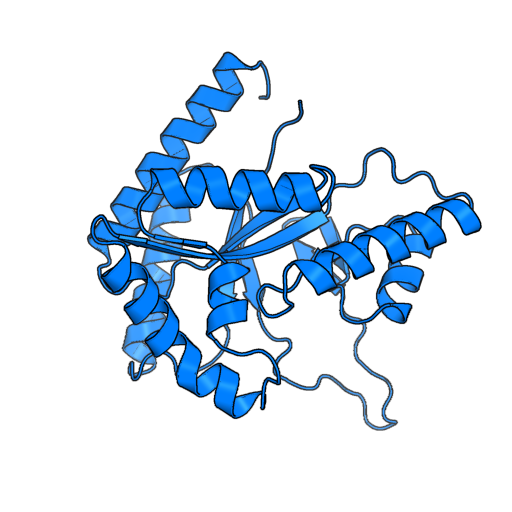 15.47 89 GLY A O 1
ATOM 718 N N . MET A 1 90 ? 15.355 22.686 16.935 1.00 13.64 90 MET A N 1
ATOM 719 C CA . MET A 1 90 ? 14.158 22.774 17.804 1.00 13.12 90 MET A CA 1
ATOM 720 C C . MET A 1 90 ? 14.583 22.739 19.280 1.00 12.48 90 MET A C 1
ATOM 721 O O . MET A 1 90 ? 15.568 22.075 19.657 1.00 12.42 90 MET A O 1
ATOM 726 N N . PRO A 1 91 ? 13.820 23.441 20.105 1.00 12.56 91 PRO A N 1
ATOM 727 C CA . PRO A 1 91 ? 14.096 23.484 21.559 1.00 12.79 91 PRO A CA 1
ATOM 728 C C . PRO A 1 91 ? 13.674 22.187 22.214 1.00 9.78 91 PRO A C 1
ATOM 729 O O . PRO A 1 91 ? 12.771 21.454 21.742 1.00 11.15 91 PRO A O 1
ATOM 733 N N . LEU A 1 92 ? 14.376 21.898 23.326 1.00 7.87 92 LEU A N 1
ATOM 734 C CA . LEU A 1 92 ? 14.092 20.660 24.073 1.00 7.49 92 LEU A CA 1
ATOM 735 C C . LEU A 1 92 ? 13.226 21.010 25.310 1.00 5.92 92 LEU A C 1
ATOM 736 O O . LEU A 1 92 ? 13.162 22.139 25.739 1.00 7.63 92 LEU A O 1
ATOM 741 N N . LEU A 1 93 ? 12.655 19.950 25.799 1.00 8.37 93 LEU A N 1
ATOM 742 C CA . LEU A 1 93 ? 11.897 19.959 27.053 1.00 7.78 93 LEU A CA 1
ATOM 743 C C . LEU A 1 93 ? 12.549 18.840 27.909 1.00 6.78 93 LEU A C 1
ATOM 744 O O . LEU A 1 93 ? 12.493 17.659 27.601 1.00 7.97 93 LEU A O 1
ATOM 749 N N . PHE A 1 94 ? 13.196 19.273 28.987 1.00 10.23 94 PHE A N 1
ATOM 750 C CA . PHE A 1 94 ? 13.873 18.405 29.946 1.00 10.66 94 PHE A CA 1
ATOM 751 C C . PHE A 1 94 ? 12.896 17.901 31.043 1.00 8.50 94 PHE A C 1
ATOM 752 O O . PHE A 1 94 ? 12.204 18.700 31.673 1.00 10.65 94 PHE A O 1
ATOM 760 N N . LYS A 1 95 ? 12.984 16.598 31.231 1.00 11.39 95 LYS A N 1
ATOM 761 C CA . LYS A 1 95 ? 12.144 15.895 32.219 1.00 10.68 95 LYS A CA 1
ATOM 762 C C . LYS A 1 95 ? 12.573 16.172 33.642 1.00 11.06 95 LYS A C 1
ATOM 763 O O . LYS A 1 95 ? 13.803 16.229 33.926 1.00 11.60 95 LYS A O 1
ATOM 769 N N . TRP A 1 96 ? 11.610 16.370 34.527 1.00 8.00 96 TRP A N 1
ATOM 770 C CA . TRP A 1 96 ? 11.890 16.622 35.962 1.00 9.40 96 TRP A CA 1
ATOM 771 C C . TRP A 1 96 ? 12.407 15.353 36.623 1.00 9.05 96 TRP A C 1
ATOM 772 O O . TRP A 1 96 ? 13.107 15.471 37.635 1.00 11.29 96 TRP A O 1
ATOM 783 N N . ASP A 1 97 ? 12.099 14.189 36.077 1.00 9.63 97 ASP A N 1
ATOM 784 C CA . ASP A 1 97 ? 12.412 12.881 36.585 1.00 8.87 97 ASP A CA 1
ATOM 785 C C . ASP A 1 97 ? 13.744 12.336 36.087 1.00 11.03 97 ASP A C 1
ATOM 786 O O . ASP A 1 97 ? 14.088 11.200 36.434 1.00 15.13 97 ASP A O 1
ATOM 791 N N . ASP A 1 98 ? 14.452 13.171 35.334 1.00 12.58 98 ASP A N 1
ATOM 792 C CA . ASP A 1 98 ? 15.849 12.801 34.901 1.00 12.91 98 ASP A CA 1
ATOM 793 C C . ASP A 1 98 ? 16.741 13.531 35.942 1.00 10.18 98 ASP A C 1
ATOM 794 O O . ASP A 1 98 ? 16.441 14.677 36.288 1.00 13.04 98 ASP A O 1
ATOM 799 N N . SER A 1 99 ? 17.827 12.904 36.383 1.00 11.77 99 SER A N 1
ATOM 800 C CA . SER A 1 99 ? 18.745 13.604 37.333 1.00 10.82 99 SER A CA 1
ATOM 801 C C . SER A 1 99 ? 19.369 14.797 36.614 1.00 8.74 99 SER A C 1
ATOM 802 O O . SER A 1 99 ? 19.422 14.835 35.344 1.00 10.37 99 SER A O 1
ATOM 805 N N . GLN A 1 100 ? 19.823 15.804 37.308 1.00 9.08 100 GLN A N 1
ATOM 806 C CA . GLN A 1 100 ? 20.452 17.008 36.756 1.00 11.21 100 GLN A CA 1
ATOM 807 C C . GLN A 1 100 ? 21.652 16.595 35.858 1.00 11.99 100 GLN A C 1
ATOM 808 O O . GLN A 1 100 ? 21.855 17.277 34.856 1.00 11.18 100 GLN A O 1
ATOM 814 N N . GLN A 1 101 ? 22.348 15.571 36.285 1.00 14.16 101 GLN A N 1
ATOM 815 C CA . GLN A 1 101 ? 23.547 15.058 35.584 1.00 15.19 101 GLN A CA 1
ATOM 816 C C . GLN A 1 101 ? 23.158 14.569 34.187 1.00 13.85 101 GLN A C 1
ATOM 817 O O . GLN A 1 101 ? 23.858 14.890 33.226 1.00 13.97 101 GLN A O 1
ATOM 823 N N . LYS A 1 102 ? 22.042 13.878 34.103 1.00 11.75 102 LYS A N 1
ATOM 824 C CA . LYS A 1 102 ? 21.517 13.341 32.837 1.00 9.90 102 LYS A CA 1
ATOM 825 C C . LYS A 1 102 ? 21.075 14.486 31.948 1.00 10.82 102 LYS A C 1
ATOM 826 O O . LYS A 1 102 ? 21.325 14.438 30.740 1.00 11.67 102 LYS A O 1
ATOM 832 N N . ARG A 1 103 ? 20.402 15.507 32.482 1.00 9.13 103 ARG A N 1
ATOM 833 C CA . ARG A 1 103 ? 19.960 16.678 31.726 1.00 8.76 103 ARG A CA 1
ATOM 834 C C . ARG A 1 103 ? 21.168 17.367 31.066 1.00 8.89 103 ARG A C 1
ATOM 835 O O . ARG A 1 103 ? 21.120 17.769 29.888 1.00 12.19 103 ARG A O 1
ATOM 843 N N . ILE A 1 104 ? 22.205 17.540 31.914 1.00 9.70 104 ILE A N 1
ATOM 844 C CA . ILE A 1 104 ? 23.441 18.188 31.398 1.00 10.93 104 ILE A CA 1
ATOM 845 C C . ILE A 1 104 ? 24.045 17.317 30.278 1.00 8.91 104 ILE A C 1
ATOM 846 O O . ILE A 1 104 ? 24.461 17.950 29.258 1.00 11.85 104 ILE A O 1
ATOM 851 N N . GLU A 1 105 ? 24.099 16.028 30.440 1.00 11.67 105 GLU A N 1
ATOM 852 C CA . GLU A 1 105 ? 24.643 15.172 29.363 1.00 13.43 105 GLU A CA 1
ATOM 853 C C . GLU A 1 105 ? 23.849 15.380 28.056 1.00 14.99 105 GLU A C 1
ATOM 854 O O . GLU A 1 105 ? 24.431 15.617 26.965 1.00 14.07 105 GLU A O 1
ATOM 860 N N . LEU A 1 106 ? 22.523 15.347 28.202 1.00 12.93 106 LEU A N 1
ATOM 861 C CA . LEU A 1 106 ? 21.609 15.540 27.054 1.00 12.05 106 LEU A CA 1
ATOM 862 C C . LEU A 1 106 ? 21.729 16.879 26.388 1.00 10.78 106 LEU A C 1
ATOM 863 O O . LEU A 1 106 ? 21.772 16.940 25.110 1.00 11.72 106 LEU A O 1
ATOM 868 N N . LEU A 1 107 ? 21.794 17.971 27.125 1.00 8.09 107 LEU A N 1
ATOM 869 C CA . LEU A 1 107 ? 21.964 19.283 26.494 1.00 10.54 107 LEU A CA 1
ATOM 870 C C . LEU A 1 107 ? 23.273 19.365 25.664 1.00 11.50 107 LEU A C 1
ATOM 871 O O . LEU A 1 107 ? 23.333 19.990 24.594 1.00 9.31 107 LEU A O 1
ATOM 876 N N . ASN A 1 108 ? 24.349 18.805 26.246 1.00 11.65 108 ASN A N 1
ATOM 877 C CA . ASN A 1 108 ? 25.676 18.852 25.564 1.00 11.43 108 ASN A CA 1
ATOM 878 C C . ASN A 1 108 ? 25.690 17.961 24.333 1.00 10.23 108 ASN A C 1
ATOM 879 O O . ASN A 1 108 ? 26.375 18.332 23.347 1.00 12.64 108 ASN A O 1
ATOM 884 N N . HIS A 1 109 ? 24.995 16.880 24.367 1.00 10.18 109 HIS A N 1
ATOM 885 C CA . HIS A 1 109 ? 24.844 15.952 23.225 1.00 9.80 109 HIS A CA 1
ATOM 886 C C . HIS A 1 109 ? 24.100 16.683 22.096 1.00 13.54 109 HIS A C 1
ATOM 887 O O . HIS A 1 109 ? 24.396 16.577 20.893 1.00 14.72 109 HIS A O 1
ATOM 894 N N . TYR A 1 110 ? 23.084 17.465 22.501 1.00 11.94 110 TYR A N 1
ATOM 895 C CA . TYR A 1 110 ? 22.299 18.291 21.564 1.00 10.56 110 TYR A CA 1
ATOM 896 C C . TYR A 1 110 ? 23.198 19.342 20.909 1.00 12.38 110 TYR A C 1
ATOM 897 O O . TYR A 1 110 ? 23.190 19.583 19.676 1.00 14.18 110 TYR A O 1
ATOM 906 N N . GLN A 1 111 ? 23.996 20.025 21.758 1.00 10.88 111 GLN A N 1
ATOM 907 C CA . GLN A 1 111 ? 24.944 21.038 21.310 1.00 9.88 111 GLN A CA 1
ATOM 908 C C . GLN A 1 111 ? 26.005 20.429 20.379 1.00 9.87 111 GLN A C 1
ATOM 909 O O . GLN A 1 111 ? 26.296 21.158 19.385 1.00 12.38 111 GLN A O 1
ATOM 915 N N . ALA A 1 112 ? 26.446 19.223 20.642 1.00 10.03 112 ALA A N 1
ATOM 916 C CA . ALA A 1 112 ? 27.435 18.554 19.782 1.00 11.67 112 ALA A CA 1
ATOM 917 C C . ALA A 1 112 ? 26.813 18.289 18.395 1.00 12.66 112 ALA A C 1
ATOM 918 O O . ALA A 1 112 ? 27.427 18.557 17.357 1.00 13.91 112 ALA A O 1
ATOM 920 N N . ALA A 1 113 ? 25.564 17.795 18.390 1.00 11.78 113 ALA A N 1
ATOM 921 C CA . ALA A 1 113 ? 24.805 17.489 17.168 1.00 12.10 113 ALA A CA 1
ATOM 922 C C . ALA A 1 113 ? 24.658 18.695 16.262 1.00 11.48 113 ALA A C 1
ATOM 923 O O . ALA A 1 113 ? 24.998 18.600 15.061 1.00 12.83 113 ALA A O 1
ATOM 925 N N . ALA A 1 114 ? 24.176 19.788 16.793 1.00 10.62 114 ALA A N 1
ATOM 926 C CA . ALA A 1 114 ? 23.971 21.043 16.098 1.00 10.98 114 ALA A CA 1
ATOM 927 C C . ALA A 1 114 ? 25.305 21.495 15.468 1.00 13.42 114 ALA A C 1
ATOM 928 O O . ALA A 1 114 ? 25.321 21.950 14.316 1.00 16.00 114 ALA A O 1
ATOM 930 N N . ALA A 1 115 ? 26.373 21.358 16.253 1.00 12.02 115 ALA A N 1
ATOM 931 C CA . ALA A 1 115 ? 27.708 21.820 15.764 1.00 11.91 115 ALA A CA 1
ATOM 932 C C . ALA A 1 115 ? 28.090 20.951 14.567 1.00 12.52 115 ALA A C 1
ATOM 933 O O . ALA A 1 115 ? 28.563 21.534 13.568 1.00 16.57 115 ALA A O 1
ATOM 935 N N . LYS A 1 116 ? 27.861 19.665 14.696 1.00 11.47 116 LYS A N 1
ATOM 936 C CA . LYS A 1 116 ? 28.126 18.692 13.650 1.00 16.32 116 LYS A CA 1
ATOM 937 C C . LYS A 1 116 ? 27.281 18.972 12.394 1.00 20.53 116 LYS A C 1
ATOM 938 O O . LYS A 1 116 ? 27.828 18.835 11.280 1.00 20.68 116 LYS A O 1
ATOM 944 N N . PHE A 1 117 ? 26.010 19.323 12.559 1.00 19.68 117 PHE A N 1
ATOM 945 C CA . PHE A 1 117 ? 25.145 19.573 11.388 1.00 18.91 117 PHE A CA 1
ATOM 946 C C . PHE A 1 117 ? 25.246 20.999 10.868 1.00 19.03 117 PHE A C 1
ATOM 947 O O . PHE A 1 117 ? 24.578 21.350 9.877 1.00 19.58 117 PHE A O 1
ATOM 955 N N . ASN A 1 118 ? 25.969 21.812 11.605 1.00 17.23 118 ASN A N 1
ATOM 956 C CA . ASN A 1 118 ? 26.146 23.224 11.349 1.00 18.02 118 ASN A CA 1
ATOM 957 C C . ASN A 1 118 ? 24.804 23.972 11.428 1.00 18.10 118 ASN A C 1
ATOM 958 O O . ASN A 1 118 ? 24.461 24.798 10.567 1.00 16.22 118 ASN A O 1
ATOM 963 N N . VAL A 1 119 ? 24.073 23.706 12.508 1.00 19.36 119 VAL A N 1
ATOM 964 C CA . VAL A 1 119 ? 22.788 24.359 12.780 1.00 16.33 119 VAL A CA 1
ATOM 965 C C . VAL A 1 119 ? 23.010 25.438 13.853 1.00 16.28 119 VAL A C 1
ATOM 966 O O . VAL A 1 119 ? 23.501 25.116 14.938 1.00 18.05 119 VAL A O 1
ATOM 970 N N . ASP A 1 120 ? 22.634 26.658 13.595 1.00 18.03 120 ASP A N 1
ATOM 971 C CA . ASP A 1 120 ? 22.780 27.772 14.529 1.00 20.95 120 ASP A CA 1
ATOM 972 C C . ASP A 1 120 ? 21.652 27.674 15.583 1.00 23.19 120 ASP A C 1
ATOM 973 O O . ASP A 1 120 ? 20.473 27.860 15.253 1.00 24.38 120 ASP A O 1
ATOM 978 N N . ILE A 1 121 ? 22.028 27.419 16.817 1.00 23.07 121 ILE A N 1
ATOM 979 C CA . ILE A 1 121 ? 21.093 27.321 17.944 1.00 23.57 121 ILE A CA 1
ATOM 980 C C . ILE A 1 121 ? 21.360 28.416 18.965 1.00 22.07 121 ILE A C 1
ATOM 981 O O . ILE A 1 121 ? 20.968 28.293 20.126 1.00 21.08 121 ILE A O 1
ATOM 986 N N . ALA A 1 122 ? 22.035 29.463 18.513 1.00 23.63 122 ALA A N 1
ATOM 987 C CA . ALA A 1 122 ? 22.427 30.581 19.373 1.00 25.97 122 ALA A CA 1
ATOM 988 C C . ALA A 1 122 ? 21.270 31.124 20.211 1.00 25.78 122 ALA A C 1
ATOM 989 O O . ALA A 1 122 ? 21.436 31.422 21.406 1.00 26.50 122 ALA A O 1
ATOM 991 N N . ASN A 1 123 ? 20.152 31.262 19.535 1.00 26.06 123 ASN A N 1
ATOM 992 C CA . ASN A 1 123 ? 18.924 31.834 20.095 1.00 27.24 123 ASN A CA 1
ATOM 993 C C . ASN A 1 123 ? 17.973 30.832 20.753 1.00 24.94 123 ASN A C 1
ATOM 994 O O . ASN A 1 123 ? 16.970 31.280 21.369 1.00 26.09 123 ASN A O 1
ATOM 999 N N . VAL A 1 124 ? 18.208 29.535 20.626 1.00 21.54 124 VAL A N 1
ATOM 1000 C CA . VAL A 1 124 ? 17.329 28.526 21.218 1.00 18.72 124 VAL A CA 1
ATOM 1001 C C . VAL A 1 124 ? 17.353 28.535 22.746 1.00 19.31 124 VAL A C 1
ATOM 1002 O O . VAL A 1 124 ? 18.422 28.530 23.350 1.00 19.26 124 VAL A O 1
ATOM 1006 N N . ARG A 1 125 ? 16.136 28.518 23.304 1.00 14.30 125 ARG A N 1
ATOM 1007 C CA . ARG A 1 125 ? 16.003 28.398 24.767 1.00 14.92 125 ARG A CA 1
ATOM 1008 C C . ARG A 1 125 ? 15.126 27.156 24.958 1.00 12.46 125 ARG A C 1
ATOM 1009 O O . ARG A 1 125 ? 14.038 26.996 24.368 1.00 12.73 125 ARG A O 1
ATOM 1017 N N . HIS A 1 126 ? 15.571 26.301 25.839 1.00 8.89 126 HIS A N 1
ATOM 1018 C CA . HIS A 1 126 ? 14.878 25.059 26.206 1.00 8.77 126 HIS A CA 1
ATOM 1019 C C . HIS A 1 126 ? 13.987 25.315 27.435 1.00 7.36 126 HIS A C 1
ATOM 1020 O O . HIS A 1 126 ? 14.006 26.434 27.971 1.00 11.08 126 HIS A O 1
ATOM 1027 N N . ARG A 1 127 ? 13.241 24.244 27.768 1.00 7.87 127 ARG A N 1
ATOM 1028 C CA . ARG A 1 127 ? 12.363 24.408 28.968 1.00 9.96 127 ARG A CA 1
ATOM 1029 C C . ARG A 1 127 ? 12.741 23.265 29.916 1.00 9.12 127 ARG A C 1
ATOM 1030 O O . ARG A 1 127 ? 12.990 22.187 29.391 1.00 9.60 127 ARG A O 1
ATOM 1038 N N . LEU A 1 128 ? 12.763 23.556 31.190 1.00 9.66 128 LEU A N 1
ATOM 1039 C CA . LEU A 1 128 ? 13.101 22.527 32.182 1.00 8.99 128 LEU A CA 1
ATOM 1040 C C . LEU A 1 128 ? 11.899 22.380 33.123 1.00 7.45 128 LEU A C 1
ATOM 1041 O O . LEU A 1 128 ? 11.450 23.396 33.640 1.00 9.02 128 LEU A O 1
ATOM 1046 N N . MET A 1 129 ? 11.448 21.168 33.281 1.00 11.01 129 MET A N 1
ATOM 1047 C CA . MET A 1 129 ? 10.335 20.877 34.205 1.00 10.47 129 MET A CA 1
ATOM 1048 C C . MET A 1 129 ? 10.952 20.622 35.610 1.00 10.44 129 MET A C 1
ATOM 1049 O O . MET A 1 129 ? 11.877 19.810 35.690 1.00 9.92 129 MET A O 1
ATOM 1054 N N . LEU A 1 130 ? 10.428 21.281 36.629 1.00 11.18 130 LEU A N 1
ATOM 1055 C CA . LEU A 1 130 ? 10.895 21.036 37.985 1.00 8.47 130 LEU A CA 1
ATOM 1056 C C . LEU A 1 130 ? 9.686 20.980 38.940 1.00 10.01 130 LEU A C 1
ATOM 1057 O O . LEU A 1 130 ? 8.792 21.827 38.761 1.00 10.72 130 LEU A O 1
ATOM 1062 N N . PHE A 1 131 ? 9.767 20.066 39.882 1.00 9.91 131 PHE A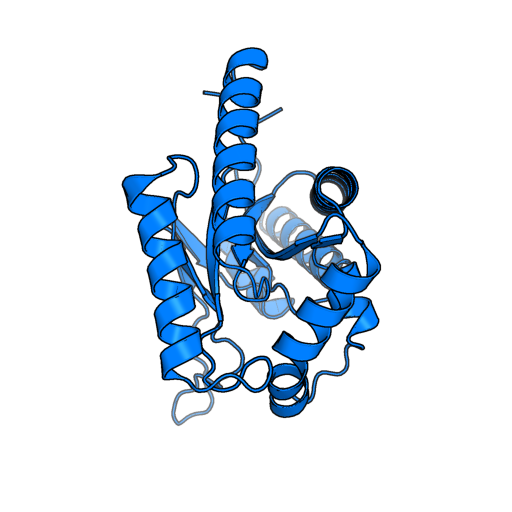 N 1
ATOM 1063 C CA . PHE A 1 131 ? 8.788 20.022 40.991 1.00 10.17 131 PHE A CA 1
ATOM 1064 C C . PHE A 1 131 ? 9.315 21.086 41.997 1.00 12.30 131 PHE A C 1
ATOM 1065 O O . PHE A 1 131 ? 10.548 21.129 42.214 1.00 11.95 131 PHE A O 1
ATOM 1073 N N . VAL A 1 132 ? 8.439 21.910 42.529 1.00 9.14 132 VAL A N 1
ATOM 1074 C CA . VAL A 1 132 ? 8.790 22.931 43.503 1.00 9.01 132 VAL A CA 1
ATOM 1075 C C . VAL A 1 132 ? 7.920 22.740 44.778 1.00 11.80 132 VAL A C 1
ATOM 1076 O O . VAL A 1 132 ? 6.685 22.739 44.664 1.00 11.05 132 VAL A O 1
ATOM 1080 N N . ASN A 1 133 ? 8.612 22.595 45.897 1.00 7.32 133 ASN A N 1
ATOM 1081 C CA . ASN A 1 133 ? 7.859 22.514 47.192 1.00 9.85 133 ASN A CA 1
ATOM 1082 C C . ASN A 1 133 ? 8.619 23.504 48.120 1.00 9.56 133 ASN A C 1
ATOM 1083 O O . ASN A 1 133 ? 9.760 23.122 48.496 1.00 9.87 133 ASN A O 1
ATOM 1088 N N . VAL A 1 134 ? 8.059 24.630 48.420 1.00 9.61 134 VAL A N 1
ATOM 1089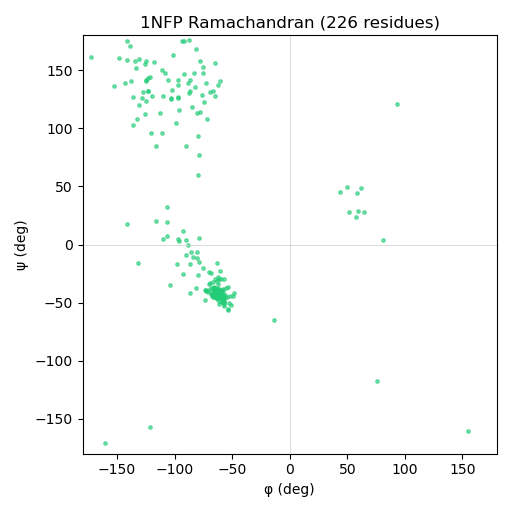 C CA . VAL A 1 134 ? 8.646 25.621 49.323 1.00 11.19 134 VAL A CA 1
ATOM 1090 C C . VAL A 1 134 ? 7.957 25.558 50.705 1.00 14.71 134 VAL A C 1
ATOM 1091 O O . VAL A 1 134 ? 6.712 25.683 50.806 1.00 12.96 134 VAL A O 1
ATOM 1095 N N . ASN A 1 135 ? 8.788 25.403 51.732 1.00 14.78 135 ASN A N 1
ATOM 1096 C CA . ASN A 1 135 ? 8.257 25.386 53.125 1.00 12.81 135 ASN A CA 1
ATOM 1097 C C . ASN A 1 135 ? 9.285 26.111 54.020 1.00 15.83 135 ASN A C 1
ATOM 1098 O O . ASN A 1 135 ? 10.468 25.802 53.814 1.00 15.79 135 ASN A O 1
ATOM 1103 N N . ASP A 1 136 ? 8.838 26.931 54.969 1.00 16.40 136 ASP A N 1
ATOM 1104 C CA . ASP A 1 136 ? 9.800 27.601 55.881 1.00 16.70 136 ASP A CA 1
ATOM 1105 C C . ASP A 1 136 ? 10.659 26.563 56.610 1.00 15.52 136 ASP A C 1
ATOM 1106 O O . ASP A 1 136 ? 11.803 26.900 56.970 1.00 17.37 136 ASP A O 1
ATOM 1111 N N . ASN A 1 137 ? 10.056 25.393 56.821 1.00 15.11 137 ASN A N 1
ATOM 1112 C CA . ASN A 1 137 ? 10.754 24.248 57.456 1.00 15.12 137 ASN A CA 1
ATOM 1113 C C . ASN A 1 137 ? 11.210 23.329 56.296 1.00 15.94 137 ASN A C 1
ATOM 1114 O O . ASN A 1 137 ? 10.410 22.593 55.666 1.00 15.39 137 ASN A O 1
ATOM 1119 N N . PRO A 1 138 ? 12.512 23.365 56.002 1.00 16.76 138 PRO A N 1
ATOM 1120 C CA . PRO A 1 138 ? 13.086 22.615 54.876 1.00 15.56 138 PRO A CA 1
ATOM 1121 C C . PRO A 1 138 ? 12.754 21.151 54.821 1.00 16.84 138 PRO A C 1
ATOM 1122 O O . PRO A 1 138 ? 12.438 20.544 53.752 1.00 19.15 138 PRO A O 1
ATOM 1126 N N . THR A 1 139 ? 12.834 20.489 55.965 1.00 16.53 139 THR A N 1
ATOM 1127 C CA . THR A 1 139 ? 12.512 19.094 56.176 1.00 17.95 139 THR A CA 1
ATOM 1128 C C . THR A 1 139 ? 11.082 18.758 55.702 1.00 14.70 139 THR A C 1
ATOM 1129 O O . THR A 1 139 ? 10.954 17.703 55.074 1.00 17.29 139 THR A O 1
ATOM 1133 N N . GLN A 1 140 ? 10.145 19.588 56.043 1.00 15.59 140 GLN A N 1
ATOM 1134 C CA . GLN A 1 140 ? 8.745 19.406 55.649 1.00 21.20 140 GLN A CA 1
ATOM 1135 C C . GLN A 1 140 ? 8.536 19.517 54.123 1.00 18.72 140 GLN A C 1
ATOM 1136 O O . GLN A 1 140 ? 7.666 18.754 53.644 1.00 17.70 140 GLN A O 1
ATOM 1142 N N . ALA A 1 141 ? 9.247 20.407 53.447 1.00 15.57 141 ALA A N 1
ATOM 1143 C CA . ALA A 1 141 ? 9.120 20.534 51.986 1.00 13.84 141 ALA A CA 1
ATOM 1144 C C . ALA A 1 141 ? 9.513 19.215 51.325 1.00 14.16 141 ALA A C 1
ATOM 1145 O O . ALA A 1 141 ? 8.842 18.671 50.418 1.00 15.56 141 ALA A O 1
ATOM 1147 N N . LYS A 1 142 ? 10.644 18.679 51.809 1.00 13.42 142 LYS A N 1
ATOM 1148 C CA . LYS A 1 142 ? 11.157 17.402 51.296 1.00 11.95 142 LYS A CA 1
ATOM 1149 C C . LYS A 1 142 ? 10.264 16.214 51.567 1.00 14.15 142 LYS A C 1
ATOM 1150 O O . LYS A 1 142 ? 10.126 15.331 50.706 1.00 12.77 142 LYS A O 1
ATOM 1156 N N . ALA A 1 143 ? 9.731 16.196 52.780 1.00 12.86 143 ALA A N 1
ATOM 1157 C CA . ALA A 1 143 ? 8.856 15.052 53.144 1.00 14.84 143 ALA A CA 1
ATOM 1158 C C . ALA A 1 143 ? 7.624 15.091 52.207 1.00 14.59 143 ALA A C 1
ATOM 1159 O O . ALA A 1 143 ? 7.231 14.038 51.676 1.00 13.82 143 ALA A O 1
ATOM 1161 N N . GLU A 1 144 ? 7.073 16.278 52.044 1.00 15.25 144 GLU A N 1
ATOM 1162 C CA . GLU A 1 144 ? 5.870 16.417 51.190 1.00 15.45 144 GLU A CA 1
ATOM 1163 C C . GLU A 1 144 ? 6.108 15.972 49.753 1.00 16.31 144 GLU A C 1
ATOM 1164 O O . GLU A 1 144 ? 5.232 15.249 49.214 1.00 15.69 144 GLU A O 1
ATOM 1170 N N . LEU A 1 145 ? 7.266 16.429 49.216 1.00 13.01 145 LEU A N 1
ATOM 1171 C CA . LEU A 1 145 ? 7.567 16.031 47.832 1.00 12.15 145 LEU A CA 1
ATOM 1172 C C . LEU A 1 145 ? 7.730 14.526 47.719 1.00 12.52 145 LEU A C 1
ATOM 1173 O O . LEU A 1 145 ? 7.290 13.845 46.745 1.00 10.21 145 LEU A O 1
ATOM 1178 N N . SER A 1 146 ? 8.389 13.954 48.749 1.00 11.46 146 SER A N 1
ATOM 1179 C CA . SER A 1 146 ? 8.641 12.502 48.761 1.00 14.34 146 SER A CA 1
ATOM 1180 C C . SER A 1 146 ? 7.368 11.673 48.791 1.00 14.28 146 SER A C 1
ATOM 1181 O O . SER A 1 146 ? 7.249 10.687 48.053 1.00 16.85 146 SER A O 1
ATOM 1184 N N . ILE A 1 147 ? 6.446 12.061 49.663 1.00 15.70 147 ILE A N 1
ATOM 1185 C CA . ILE A 1 147 ? 5.170 11.342 49.814 1.00 18.74 147 ILE A CA 1
ATOM 1186 C C . ILE A 1 147 ? 4.349 11.484 48.513 1.00 14.66 147 ILE A C 1
ATOM 1187 O O . ILE A 1 147 ? 3.739 10.507 48.066 1.00 15.75 147 ILE A O 1
ATOM 1192 N N . TYR A 1 148 ? 4.357 12.679 47.968 1.00 14.65 148 TYR A N 1
ATOM 1193 C CA . TYR A 1 148 ? 3.623 12.914 46.715 1.00 14.04 148 TYR A CA 1
ATOM 1194 C C . TYR A 1 148 ? 4.038 11.975 45.581 1.00 14.19 148 TYR A C 1
ATOM 1195 O O . TYR A 1 148 ? 3.192 11.403 44.873 1.00 13.73 148 TYR A O 1
ATOM 1204 N N . LEU A 1 149 ? 5.338 11.802 45.390 1.00 13.53 149 LEU A N 1
ATOM 1205 C CA . LEU A 1 149 ? 5.913 10.999 44.333 1.00 13.77 149 LEU A CA 1
ATOM 1206 C C . LEU A 1 149 ? 6.063 9.518 44.496 1.00 15.58 149 LEU A C 1
ATOM 1207 O O . LEU A 1 149 ? 6.401 8.840 43.495 1.00 15.40 149 LEU A O 1
ATOM 1212 N N . GLU A 1 150 ? 5.866 8.996 45.703 1.00 15.96 150 GLU A N 1
ATOM 1213 C CA . GLU A 1 150 ? 6.092 7.582 45.955 1.00 15.56 150 GLU A CA 1
ATOM 1214 C C . GLU A 1 150 ? 5.400 6.638 44.990 1.00 16.37 150 GLU A C 1
ATOM 1215 O O . GLU A 1 150 ? 6.090 5.740 44.466 1.00 16.09 150 GLU A O 1
ATOM 1217 N N . ASP A 1 151 ? 4.094 6.773 44.766 1.00 15.39 151 ASP A N 1
ATOM 1218 C CA . ASP A 1 151 ? 3.409 5.830 43.845 1.00 17.73 151 ASP A CA 1
ATOM 1219 C C . ASP A 1 151 ? 3.903 5.962 42.401 1.00 16.47 151 ASP A C 1
ATOM 1220 O O . ASP A 1 151 ? 3.935 4.931 41.701 1.00 16.93 151 ASP A O 1
ATOM 1225 N N . TYR A 1 152 ? 4.185 7.150 41.915 1.00 14.48 152 TYR A N 1
ATOM 1226 C CA . TYR A 1 152 ? 4.653 7.371 40.557 1.00 15.74 152 TYR A CA 1
ATOM 1227 C C . TYR A 1 152 ? 6.012 6.716 40.337 1.00 17.63 152 TYR A C 1
ATOM 1228 O O . TYR A 1 152 ? 6.230 6.087 39.271 1.00 19.29 152 TYR A O 1
ATOM 1237 N N . LEU A 1 153 ? 6.922 6.860 41.287 1.00 18.68 153 LEU A N 1
ATOM 1238 C CA . LEU A 1 153 ? 8.290 6.280 41.155 1.00 20.07 153 LEU A CA 1
ATOM 1239 C C . LEU A 1 153 ? 8.207 4.757 41.153 1.00 20.06 153 LEU A C 1
ATOM 1240 O O . LEU A 1 153 ? 8.908 4.002 40.445 1.00 22.34 153 LEU A O 1
ATOM 1245 N N . SER A 1 154 ? 7.305 4.265 41.947 1.00 19.99 154 SER A N 1
ATOM 1246 C CA . SER A 1 154 ? 7.007 2.839 42.067 1.00 22.60 154 SER A CA 1
ATOM 1247 C C . SER A 1 154 ? 6.403 2.309 40.766 1.00 22.97 154 SER A C 1
ATOM 1248 O O . SER A 1 154 ? 6.802 1.232 40.273 1.00 25.04 154 SER A O 1
ATOM 1251 N N . TYR A 1 155 ? 5.489 3.054 40.171 1.00 20.80 155 TYR A N 1
ATOM 1252 C CA . TYR A 1 155 ? 4.826 2.700 38.917 1.00 20.14 155 TYR A CA 1
ATOM 1253 C C . TYR A 1 155 ? 5.833 2.669 37.763 1.00 18.96 155 TYR A C 1
ATOM 1254 O O . TYR A 1 155 ? 5.843 1.781 36.879 1.00 20.10 155 TYR A O 1
ATOM 1263 N N . THR A 1 156 ? 6.667 3.683 37.729 1.00 18.35 156 THR A N 1
ATOM 1264 C CA . THR A 1 156 ? 7.652 3.824 36.667 1.00 21.69 156 THR A CA 1
ATOM 1265 C C . THR A 1 156 ? 8.865 2.946 36.932 1.00 27.97 156 THR A C 1
ATOM 1266 O O . THR A 1 156 ? 9.720 2.895 36.033 1.00 28.37 156 THR A O 1
ATOM 1270 N N . GLN A 1 157 ? 8.933 2.306 38.084 1.00 33.78 157 GLN A N 1
ATOM 1271 C CA . GLN A 1 157 ? 10.097 1.466 38.434 1.00 42.23 157 GLN A CA 1
ATOM 1272 C C . GLN A 1 157 ? 11.383 2.282 38.185 1.00 45.83 157 GLN A C 1
ATOM 1273 O O . GLN A 1 157 ? 12.313 1.795 37.517 1.00 47.64 157 GLN A O 1
ATOM 1279 N N . ALA A 1 158 ? 11.400 3.492 38.704 1.00 49.41 158 ALA A N 1
ATOM 1280 C CA . ALA A 1 158 ? 12.526 4.424 38.557 1.00 54.84 158 ALA A CA 1
ATOM 1281 C C . ALA A 1 158 ? 13.805 3.844 39.167 1.00 59.35 158 ALA A C 1
ATOM 1282 O O . ALA A 1 158 ? 13.734 3.197 40.240 1.00 60.51 158 ALA A O 1
ATOM 1284 N N . GLU A 1 159 ? 14.932 4.075 38.492 1.00 63.78 159 GLU A N 1
ATOM 1285 C CA . GLU A 1 159 ? 16.214 3.589 39.047 1.00 68.36 159 GLU A CA 1
ATOM 1286 C C . GLU A 1 159 ? 16.692 4.588 40.107 1.00 67.72 159 GLU A C 1
ATOM 1287 O O . GLU A 1 159 ? 17.225 4.272 41.185 1.00 69.35 159 GLU A O 1
ATOM 1293 N N . THR A 1 160 ? 16.460 5.846 39.830 1.00 65.12 160 THR A N 1
ATOM 1294 C CA . THR A 1 160 ? 16.715 7.085 40.458 1.00 61.75 160 THR A CA 1
ATOM 1295 C C . THR A 1 160 ? 17.152 7.342 41.885 1.00 57.67 160 THR A C 1
ATOM 1296 O O . THR A 1 160 ? 18.238 7.948 42.077 1.00 60.63 160 THR A O 1
ATOM 1300 N N . SER A 1 161 ? 16.303 7.011 42.832 1.00 49.85 161 SER A N 1
ATOM 1301 C CA . SER A 1 161 ? 16.569 7.341 44.253 1.00 43.29 161 SER A CA 1
ATOM 1302 C C . SER A 1 161 ? 15.831 8.702 44.346 1.00 38.78 161 SER A C 1
ATOM 1303 O O . SER A 1 161 ? 16.026 9.656 43.584 1.00 35.18 161 SER A O 1
ATOM 1306 N N . ILE A 1 162 ? 14.892 8.668 45.266 1.00 36.22 162 ILE A N 1
ATOM 1307 C CA . ILE A 1 162 ? 14.027 9.825 45.553 1.00 33.02 162 ILE A CA 1
ATOM 1308 C C . ILE A 1 162 ? 14.918 10.975 46.006 1.00 29.58 162 ILE A C 1
ATOM 1309 O O . ILE A 1 162 ? 14.562 12.154 45.955 1.00 28.51 162 ILE A O 1
ATOM 1314 N N . ASP A 1 163 ? 16.099 10.598 46.484 1.00 27.29 163 ASP A N 1
ATOM 1315 C CA . ASP A 1 163 ? 17.069 11.562 46.979 1.00 25.43 163 ASP A CA 1
ATOM 1316 C C . ASP A 1 163 ? 17.614 12.420 45.845 1.00 21.43 163 ASP A C 1
ATOM 1317 O O . ASP A 1 163 ? 17.791 13.630 45.977 1.00 20.37 163 ASP A O 1
ATOM 1322 N N . GLU A 1 164 ? 17.861 11.635 44.797 1.00 20.21 164 GLU A N 1
ATOM 1323 C CA . GLU A 1 164 ? 18.413 12.262 43.579 1.00 20.79 164 GLU A CA 1
ATOM 1324 C C . GLU A 1 164 ? 17.333 13.121 42.914 1.00 18.08 164 GLU A C 1
ATOM 1325 O O . GLU A 1 164 ? 17.583 14.206 42.365 1.00 16.39 164 GLU A O 1
ATOM 1331 N N . ILE A 1 165 ? 16.156 12.521 42.948 1.00 15.87 165 ILE A N 1
ATOM 1332 C CA . ILE A 1 165 ? 15.006 13.215 42.342 1.00 15.39 165 ILE A CA 1
ATOM 1333 C C . ILE A 1 165 ? 14.869 14.530 43.064 1.00 12.13 165 ILE A C 1
ATOM 1334 O O . ILE A 1 165 ? 14.731 15.622 42.498 1.00 12.37 165 ILE A O 1
ATOM 1339 N N . ILE A 1 166 ? 14.869 14.441 44.399 1.00 13.58 166 ILE A N 1
ATOM 1340 C CA . ILE A 1 166 ? 14.737 15.643 45.236 1.00 13.83 166 ILE A CA 1
ATOM 1341 C C . ILE A 1 166 ? 15.835 16.645 44.913 1.00 12.98 166 ILE A C 1
ATOM 1342 O O . ILE A 1 166 ? 15.553 17.820 44.667 1.00 11.26 166 ILE A O 1
ATOM 1347 N N . ASN A 1 167 ? 17.070 16.179 44.873 1.00 13.06 167 ASN A N 1
ATOM 1348 C CA . ASN A 1 167 ? 18.211 17.061 44.596 1.00 14.61 167 ASN A CA 1
ATOM 1349 C C . ASN A 1 167 ? 18.144 17.739 43.215 1.00 12.29 167 ASN A C 1
ATOM 1350 O O . ASN A 1 167 ? 18.637 18.848 42.983 1.00 13.89 167 ASN A O 1
ATOM 1355 N N . SER A 1 168 ? 17.504 17.006 42.321 1.00 11.15 168 SER A N 1
ATOM 1356 C CA . SER A 1 168 ? 17.343 17.475 40.935 1.00 11.72 168 SER A CA 1
ATOM 1357 C C . SER A 1 168 ? 16.098 18.318 40.754 1.00 13.11 168 SER A C 1
ATOM 1358 O O . SER A 1 168 ? 15.892 18.809 39.625 1.00 11.80 168 SER A O 1
ATOM 1361 N N . ASN A 1 169 ? 15.325 18.536 41.767 1.00 10.44 169 ASN A N 1
ATOM 1362 C CA . ASN A 1 169 ? 14.087 19.368 41.753 1.00 9.66 169 ASN A CA 1
ATOM 1363 C C . ASN A 1 169 ? 14.329 20.440 42.792 1.00 11.52 169 ASN A C 1
ATOM 1364 O O . ASN A 1 169 ? 15.510 20.748 43.114 1.00 11.95 169 ASN A O 1
ATOM 1369 N N . ALA A 1 170 ? 13.297 21.042 43.347 1.00 11.62 170 ALA A N 1
ATOM 1370 C CA . ALA A 1 170 ? 13.455 22.134 44.321 1.00 12.34 170 ALA A CA 1
ATOM 1371 C C . ALA A 1 170 ? 12.520 21.971 45.505 1.00 13.21 170 ALA A C 1
ATOM 1372 O O . ALA A 1 170 ? 11.333 22.236 45.377 1.00 14.45 170 ALA A O 1
ATOM 1374 N N . ALA A 1 171 ? 13.035 21.522 46.623 1.00 13.60 171 ALA A N 1
ATOM 1375 C CA . ALA A 1 171 ? 12.306 21.334 47.905 1.00 12.23 171 ALA A CA 1
ATOM 1376 C C . ALA A 1 171 ? 13.122 22.061 48.983 1.00 14.70 171 ALA A C 1
ATOM 1377 O O . ALA A 1 171 ? 14.346 21.786 49.092 1.00 13.03 171 ALA A O 1
ATOM 1379 N N . GLY A 1 172 ? 12.502 22.952 49.719 1.00 12.82 172 GLY A N 1
ATOM 1380 C CA . GLY A 1 172 ? 13.225 23.678 50.799 1.00 11.14 172 GLY A CA 1
ATOM 1381 C C . GLY A 1 172 ? 12.575 25.003 51.095 1.00 11.95 172 GLY A C 1
ATOM 1382 O O . GLY A 1 172 ? 11.419 25.195 50.655 1.00 11.90 172 GLY A O 1
ATOM 1383 N N . ASN A 1 173 ? 13.304 25.913 51.731 1.00 9.87 173 ASN A N 1
ATOM 1384 C CA . ASN A 1 173 ? 12.733 27.240 52.017 1.00 8.17 173 ASN A CA 1
ATOM 1385 C C . ASN A 1 173 ? 12.892 28.048 50.720 1.00 9.16 173 ASN A C 1
ATOM 1386 O O . ASN A 1 173 ? 13.530 27.558 49.770 1.00 10.70 173 ASN A O 1
ATOM 1391 N N . PHE A 1 174 ? 12.254 29.173 50.634 1.00 10.17 174 PHE A N 1
ATOM 1392 C CA . PHE A 1 174 ? 12.239 30.040 49.446 1.00 10.16 174 PHE A CA 1
ATOM 1393 C C . PHE A 1 174 ? 13.633 30.397 48.948 1.00 12.11 174 PHE A C 1
ATOM 1394 O O . PHE A 1 174 ? 13.967 30.121 47.780 1.00 11.83 174 PHE A O 1
ATOM 1402 N N . ASP A 1 175 ? 14.442 30.966 49.832 1.00 10.61 175 ASP A N 1
ATOM 1403 C CA . ASP A 1 175 ? 15.799 31.372 49.420 1.00 12.09 175 ASP A CA 1
ATOM 1404 C C . ASP A 1 175 ? 16.638 30.215 48.911 1.00 12.33 175 ASP A C 1
ATOM 1405 O O . ASP A 1 175 ? 17.448 30.415 47.981 1.00 14.42 175 ASP A O 1
ATOM 1410 N N . THR A 1 176 ? 16.558 29.064 49.538 1.00 10.35 176 THR A N 1
ATOM 1411 C CA . THR A 1 176 ? 17.323 27.891 49.102 1.00 10.87 176 THR A CA 1
ATOM 1412 C C . THR A 1 176 ? 16.927 27.473 47.665 1.00 12.86 176 THR A C 1
ATOM 1413 O O . THR A 1 176 ? 17.777 27.183 46.802 1.00 12.22 176 THR A O 1
ATOM 1417 N N . CYS A 1 177 ? 15.607 27.438 47.421 1.00 12.05 177 CYS A N 1
ATOM 1418 C CA . CYS A 1 177 ? 15.040 27.048 46.129 1.00 12.35 177 CYS A CA 1
ATOM 1419 C C . CYS A 1 177 ? 15.453 28.029 45.029 1.00 12.67 177 CYS A C 1
ATOM 1420 O O . CYS A 1 177 ? 15.803 27.525 43.948 1.00 12.97 177 CYS A O 1
ATOM 1423 N N . LEU A 1 178 ? 15.424 29.324 45.271 1.00 11.94 178 LEU A N 1
ATOM 1424 C CA . LEU A 1 178 ? 15.780 30.380 44.343 1.00 13.81 178 LEU A CA 1
ATOM 1425 C C . LEU A 1 178 ? 17.194 30.120 43.797 1.00 16.17 178 LEU A C 1
ATOM 1426 O O . LEU A 1 178 ? 17.437 30.003 42.615 1.00 14.51 178 LEU A O 1
ATOM 1431 N N . HIS A 1 179 ? 18.087 30.015 44.764 1.00 14.87 179 HIS A N 1
ATOM 1432 C CA . HIS A 1 179 ? 19.512 29.718 44.511 1.00 15.48 179 HIS A CA 1
ATOM 1433 C C . HIS A 1 179 ? 19.740 28.369 43.873 1.00 14.55 179 HIS A C 1
ATOM 1434 O O . HIS A 1 179 ? 20.552 28.265 42.917 1.00 13.25 179 HIS A O 1
ATOM 1441 N N . HIS A 1 180 ? 19.103 27.303 44.340 1.00 10.74 180 HIS A N 1
ATOM 1442 C CA . HIS A 1 180 ? 19.272 25.951 43.826 1.00 12.51 180 HIS A CA 1
ATOM 1443 C C . HIS A 1 180 ? 18.833 25.885 42.360 1.00 11.95 180 HIS A C 1
ATOM 1444 O O . HIS A 1 180 ? 19.518 25.291 41.510 1.00 10.87 180 HIS A O 1
ATOM 1451 N N . VAL A 1 181 ? 17.713 26.557 42.093 1.00 12.32 181 VAL A N 1
ATOM 1452 C CA . VAL A 1 181 ? 17.219 26.585 40.707 1.00 11.59 181 VAL A CA 1
ATOM 1453 C C . VAL A 1 181 ? 18.183 27.374 39.823 1.00 10.26 181 VAL A C 1
ATOM 1454 O O . VAL A 1 181 ? 18.483 26.885 38.715 1.00 11.85 181 VAL A O 1
ATOM 1458 N N . ALA A 1 182 ? 18.668 28.522 40.255 1.00 9.37 182 ALA A N 1
ATOM 1459 C CA . ALA A 1 182 ? 19.628 29.330 39.493 1.00 11.54 182 ALA A CA 1
ATOM 1460 C C . ALA A 1 182 ? 20.887 28.502 39.194 1.00 12.15 182 ALA A C 1
ATOM 1461 O O . ALA A 1 182 ? 21.447 28.530 38.068 1.00 13.62 182 ALA A O 1
ATOM 1463 N N . GLU A 1 183 ? 21.292 27.707 40.151 1.00 11.60 183 GLU A N 1
ATOM 1464 C CA . GLU A 1 183 ? 22.449 26.812 40.030 1.00 14.99 183 GLU A CA 1
ATOM 1465 C C . GLU A 1 183 ? 22.244 25.790 38.911 1.00 13.74 183 GLU A C 1
ATOM 1466 O O . GLU A 1 183 ? 23.135 25.520 38.040 1.00 14.59 183 GLU A O 1
ATOM 1472 N N . MET A 1 184 ? 21.055 25.153 38.954 1.00 10.97 184 MET A N 1
ATOM 1473 C CA . MET A 1 184 ? 20.698 24.167 37.938 1.00 12.07 184 MET A CA 1
ATOM 1474 C C . MET A 1 184 ? 20.696 24.823 36.551 1.00 10.94 184 MET A C 1
ATOM 1475 O O . MET A 1 184 ? 21.179 24.139 35.638 1.00 12.44 184 MET A O 1
ATOM 1480 N N . ALA A 1 185 ? 20.156 25.996 36.419 1.00 10.30 185 ALA A N 1
ATOM 1481 C CA . ALA A 1 185 ? 20.098 26.712 35.160 1.00 11.06 185 ALA A CA 1
ATOM 1482 C C . ALA A 1 185 ? 21.556 26.901 34.650 1.00 13.15 185 ALA A C 1
ATOM 1483 O O . ALA A 1 185 ? 21.812 26.723 33.464 1.00 11.43 185 ALA A O 1
ATOM 1485 N N . GLN A 1 186 ? 22.423 27.274 35.577 1.00 13.17 186 GLN A N 1
ATOM 1486 C CA . GLN A 1 186 ? 23.842 27.517 35.224 1.00 14.65 186 GLN A CA 1
ATOM 1487 C C . GLN A 1 186 ? 24.467 26.242 34.674 1.00 13.71 186 GLN A C 1
ATOM 1488 O O . GLN A 1 186 ? 25.279 26.256 33.698 1.00 13.92 186 GLN A O 1
ATOM 1494 N N . GLY A 1 187 ? 24.149 25.139 35.228 1.00 11.15 187 GLY A N 1
ATOM 1495 C CA . GLY A 1 187 ? 24.533 23.772 34.885 1.00 13.15 187 GLY A CA 1
ATOM 1496 C C . GLY A 1 187 ? 24.058 23.492 33.435 1.00 11.33 187 GLY A C 1
ATOM 1497 O O . GLY A 1 187 ? 24.689 22.718 32.716 1.00 12.76 187 GLY A O 1
ATOM 1498 N N . LEU A 1 188 ? 22.987 24.130 33.018 1.00 12.16 188 LEU A N 1
ATOM 1499 C CA . LEU A 1 188 ? 22.432 23.997 31.689 1.00 12.50 188 LEU A CA 1
ATOM 1500 C C . LEU A 1 188 ? 22.691 25.220 30.813 1.00 12.01 188 LEU A C 1
ATOM 1501 O O . LEU A 1 188 ? 21.897 25.644 29.952 1.00 11.27 188 LEU A O 1
ATOM 1506 N N . ASN A 1 189 ? 23.829 25.828 31.064 1.00 11.57 189 ASN A N 1
ATOM 1507 C CA . ASN A 1 189 ? 24.338 27.001 30.344 1.00 15.74 189 ASN A CA 1
ATOM 1508 C C . ASN A 1 189 ? 23.403 28.181 30.370 1.00 14.52 189 ASN A C 1
ATOM 1509 O O . ASN A 1 189 ? 23.508 28.993 29.410 1.00 16.52 189 ASN A O 1
ATOM 1514 N N . ASN A 1 190 ? 22.504 28.313 31.319 1.00 12.90 190 ASN A N 1
ATOM 1515 C CA . ASN A 1 190 ? 21.557 29.444 31.326 1.00 11.52 190 ASN A CA 1
ATOM 1516 C C . ASN A 1 190 ? 20.691 29.491 30.053 1.00 12.14 190 ASN A C 1
ATOM 1517 O O . ASN A 1 190 ? 20.237 30.588 29.654 1.00 12.11 190 ASN A O 1
ATOM 1522 N N . LYS A 1 191 ? 20.472 28.319 29.483 1.00 13.33 191 LYS A N 1
ATOM 1523 C CA . LYS A 1 191 ? 19.670 28.211 28.243 1.00 15.00 191 LYS A CA 1
ATOM 1524 C C . LYS A 1 191 ? 18.275 27.607 28.485 1.00 15.46 191 LYS A C 1
ATOM 1525 O O . LYS A 1 191 ? 17.693 27.073 27.526 1.00 15.58 191 LYS A O 1
ATOM 1531 N N . VAL A 1 192 ? 17.829 27.645 29.743 1.00 13.52 192 VAL A N 1
ATOM 1532 C CA . VAL A 1 192 ? 16.533 27.041 30.074 1.00 10.54 192 VAL A CA 1
ATOM 1533 C C . VAL A 1 192 ? 15.524 27.994 30.726 1.00 12.50 192 VAL A C 1
ATOM 1534 O O . VAL A 1 192 ? 15.777 28.752 31.680 1.00 11.60 192 VAL A O 1
ATOM 1538 N N . ASP A 1 193 ? 14.325 27.906 30.140 1.00 10.29 193 ASP A N 1
ATOM 1539 C CA . ASP A 1 193 ? 13.122 28.546 30.695 1.00 9.39 193 ASP A CA 1
ATOM 1540 C C . ASP A 1 193 ? 12.545 27.404 31.586 1.00 8.80 193 ASP A C 1
ATOM 1541 O O . ASP A 1 193 ? 13.117 26.293 31.600 1.00 11.12 193 ASP A O 1
ATOM 1546 N N . PHE A 1 194 ? 11.467 27.716 32.326 1.00 7.98 194 PHE A N 1
ATOM 1547 C CA . PHE A 1 194 ? 10.985 26.672 33.238 1.00 7.77 194 PHE A CA 1
ATOM 1548 C C . PHE A 1 194 ? 9.468 26.365 33.194 1.00 5.27 194 PHE A C 1
ATOM 1549 O O . PHE A 1 194 ? 8.697 27.215 32.798 1.00 11.05 194 PHE A O 1
ATOM 1557 N N . LEU A 1 195 ? 9.193 25.198 33.686 1.00 6.77 195 LEU A N 1
ATOM 1558 C CA . LEU A 1 195 ? 7.804 24.752 33.951 1.00 7.71 195 LEU A CA 1
ATOM 1559 C C . LEU A 1 195 ? 7.884 24.203 35.403 1.00 8.57 195 LEU A C 1
ATOM 1560 O O . LEU A 1 195 ? 8.623 23.238 35.574 1.00 8.30 195 LEU A O 1
ATOM 1565 N N . PHE A 1 196 ? 7.094 24.803 36.275 1.00 8.31 196 PHE A N 1
ATOM 1566 C CA . PHE A 1 196 ? 7.034 24.314 37.657 1.00 8.75 196 PHE A CA 1
ATOM 1567 C C . PHE A 1 196 ? 5.741 23.539 37.995 1.00 7.23 196 PHE A C 1
ATOM 1568 O O . PHE A 1 196 ? 4.641 23.954 37.551 1.00 9.50 196 PHE A O 1
ATOM 1576 N N . CYS A 1 197 ? 5.954 22.492 38.785 1.00 7.09 197 CYS A N 1
ATOM 1577 C CA . CYS A 1 197 ? 4.804 21.722 39.289 1.00 5.17 197 CYS A CA 1
ATOM 1578 C C . CYS A 1 197 ? 4.747 21.963 40.841 1.00 8.99 197 CYS A C 1
ATOM 1579 O O . CYS A 1 197 ? 5.674 21.589 41.578 1.00 9.82 197 CYS A O 1
ATOM 1582 N N . PHE A 1 198 ? 3.690 22.637 41.255 1.00 6.93 198 PHE A N 1
ATOM 1583 C CA . PHE A 1 198 ? 3.478 22.968 42.676 1.00 9.81 198 PHE A CA 1
ATOM 1584 C C . PHE A 1 198 ? 2.554 21.975 43.413 1.00 7.77 198 PHE A C 1
ATOM 1585 O O . PHE A 1 198 ? 2.292 22.307 44.594 1.00 10.11 198 PHE A O 1
ATOM 1593 N N . GLU A 1 199 ? 2.113 20.940 42.774 1.00 8.91 199 GLU A N 1
ATOM 1594 C CA . GLU A 1 199 ? 1.093 20.059 43.333 1.00 10.02 199 GLU A CA 1
ATOM 1595 C C . GLU A 1 199 ? 1.420 19.311 44.575 1.00 11.29 199 GLU A C 1
ATOM 1596 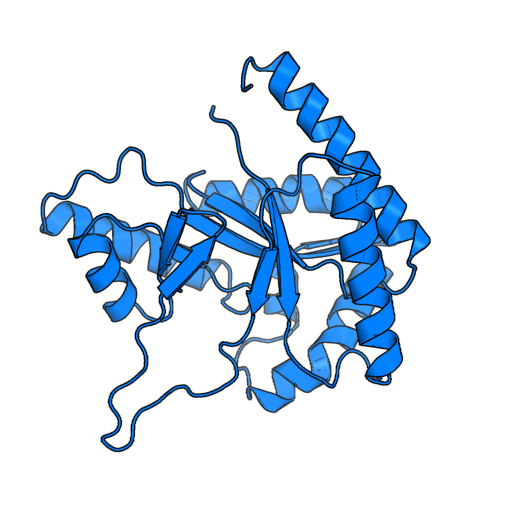O O . GLU A 1 199 ? 0.494 18.764 45.207 1.00 11.69 199 GLU A O 1
ATOM 1602 N N . SER A 1 200 ? 2.707 19.216 44.943 1.00 11.32 200 SER A N 1
ATOM 1603 C CA . SER A 1 200 ? 3.120 18.536 46.153 1.00 10.16 200 SER A CA 1
ATOM 1604 C C . SER A 1 200 ? 2.896 19.435 47.362 1.00 8.17 200 SER A C 1
ATOM 1605 O O . SER A 1 200 ? 2.971 18.855 48.461 1.00 11.21 200 SER A O 1
ATOM 1608 N N . MET A 1 201 ? 2.680 20.699 47.225 1.00 8.07 201 MET A N 1
ATOM 1609 C CA . MET A 1 201 ? 2.405 21.620 48.344 1.00 10.28 201 MET A CA 1
ATOM 1610 C C . MET A 1 201 ? 0.980 21.302 48.851 1.00 13.26 201 MET A C 1
ATOM 1611 O O . MET A 1 201 ? 0.004 21.612 48.137 1.00 16.39 201 MET A O 1
ATOM 1616 N N . LYS A 1 202 ? 0.865 20.687 50.011 1.00 14.25 202 LYS A N 1
ATOM 1617 C CA . LYS A 1 202 ? -0.454 20.323 50.576 1.00 17.00 202 LYS A CA 1
ATOM 1618 C C . LYS A 1 202 ? -1.298 21.528 50.910 1.00 16.52 202 LYS A C 1
ATOM 1619 O O . LYS A 1 202 ? -2.497 21.510 50.589 1.00 15.86 202 LYS A O 1
ATOM 1625 N N . ASP A 1 203 ? -0.697 22.546 51.501 1.00 15.02 203 ASP A N 1
ATOM 1626 C CA . ASP A 1 203 ? -1.407 23.783 51.881 1.00 13.90 203 ASP A CA 1
ATOM 1627 C C . ASP A 1 203 ? -1.599 24.729 50.700 1.00 14.07 203 ASP A C 1
ATOM 1628 O O . ASP A 1 203 ? -0.695 25.385 50.118 1.00 13.17 203 ASP A O 1
ATOM 1633 N N . GLN A 1 204 ? -2.895 24.856 50.356 1.00 14.25 204 GLN A N 1
ATOM 1634 C CA . GLN A 1 204 ? -3.312 25.694 49.213 1.00 14.08 204 GLN A CA 1
ATOM 1635 C C . GLN A 1 204 ? -3.012 27.153 49.370 1.00 13.97 204 GLN A C 1
ATOM 1636 O O . GLN A 1 204 ? -2.819 27.869 48.373 1.00 12.34 204 GLN A O 1
ATOM 1642 N N . GLU A 1 205 ? -3.042 27.600 50.633 1.00 14.72 205 GLU A N 1
ATOM 1643 C CA . GLU A 1 205 ? -2.731 29.035 50.895 1.00 16.37 205 GLU A CA 1
ATOM 1644 C C . GLU A 1 205 ? -1.248 29.326 50.724 1.00 14.12 205 GLU A C 1
ATOM 1645 O O . GLU A 1 205 ? -0.889 30.386 50.186 1.00 12.84 205 GLU A O 1
ATOM 1651 N N . ASN A 1 206 ? -0.440 28.378 51.175 1.00 14.66 206 ASN A N 1
ATOM 1652 C CA . ASN A 1 206 ? 1.043 28.460 51.040 1.00 13.74 206 ASN A CA 1
ATOM 1653 C C . ASN A 1 206 ? 1.360 28.449 49.530 1.00 13.21 206 ASN A C 1
ATOM 1654 O O . ASN A 1 206 ? 2.189 29.226 49.112 1.00 11.79 206 ASN A O 1
ATOM 1659 N N . LYS A 1 207 ? 0.709 27.549 48.798 1.00 13.80 207 LYS A N 1
ATOM 1660 C CA . LYS A 1 207 ? 0.928 27.474 47.337 1.00 12.93 207 LYS A CA 1
ATOM 1661 C C . LYS A 1 207 ? 0.621 28.827 46.709 1.00 12.77 207 LYS A C 1
ATOM 1662 O O . LYS A 1 207 ? 1.374 29.416 45.937 1.00 9.51 207 LYS A O 1
ATOM 1668 N N . LYS A 1 208 ? -0.541 29.394 47.041 1.00 14.18 208 LYS A N 1
ATOM 1669 C CA . LYS A 1 208 ? -1.018 30.693 46.542 1.00 15.28 208 LYS A CA 1
ATOM 1670 C C . LYS A 1 208 ? -0.046 31.829 46.834 1.00 16.08 208 LYS A C 1
ATOM 1671 O O . LYS A 1 208 ? 0.328 32.629 45.956 1.00 18.38 208 LYS A O 1
ATOM 1677 N N . SER A 1 209 ? 0.341 31.915 48.095 1.00 13.78 209 SER A N 1
ATOM 1678 C CA . SER A 1 209 ? 1.291 32.917 48.590 1.00 15.30 209 SER A CA 1
ATOM 1679 C C . SER A 1 209 ? 2.637 32.800 47.874 1.00 12.05 209 SER A C 1
ATOM 1680 O O . SER A 1 209 ? 3.189 33.829 47.436 1.00 12.87 209 SER A O 1
ATOM 1684 N N . LEU A 1 210 ? 3.111 31.588 47.701 1.00 12.67 210 LEU A N 1
ATOM 1685 C CA . LEU A 1 210 ? 4.390 31.364 46.998 1.00 12.82 210 LEU A CA 1
ATOM 1686 C C . LEU A 1 210 ? 4.300 31.880 45.539 1.00 13.73 210 LEU A C 1
ATOM 1687 O O . LEU A 1 210 ? 5.163 32.648 45.080 1.00 13.98 210 LEU A O 1
ATOM 1692 N N . MET A 1 211 ? 3.236 31.430 44.839 1.00 12.42 211 MET A N 1
ATOM 1693 C CA . MET A 1 211 ? 3.055 31.817 43.439 1.00 12.38 211 MET A CA 1
ATOM 1694 C C . MET A 1 211 ? 2.946 33.303 43.222 1.00 10.90 211 MET A C 1
ATOM 1695 O O . MET A 1 211 ? 3.519 33.848 42.240 1.00 12.37 211 MET A O 1
ATOM 1700 N N . ILE A 1 212 ? 2.247 33.977 44.129 1.00 10.98 212 ILE A N 1
ATOM 1701 C CA . ILE A 1 212 ? 2.112 35.432 44.057 1.00 12.19 212 ILE A CA 1
ATOM 1702 C C . ILE A 1 212 ? 3.428 36.129 44.442 1.00 12.72 212 ILE A C 1
ATOM 1703 O O . ILE A 1 212 ? 3.759 37.131 43.792 1.00 14.79 212 ILE A O 1
ATOM 1708 N N . ASN A 1 213 ? 4.140 35.659 45.429 1.00 15.35 213 ASN A N 1
ATOM 1709 C CA . ASN A 1 213 ? 5.396 36.327 45.849 1.00 17.77 213 ASN A CA 1
ATOM 1710 C C . ASN A 1 213 ? 6.446 36.268 44.730 1.00 18.56 213 ASN A C 1
ATOM 1711 O O . ASN A 1 213 ? 7.157 37.250 44.490 1.00 18.62 213 ASN A O 1
ATOM 1716 N N . PHE A 1 214 ? 6.493 35.096 44.131 1.00 16.18 214 PHE A N 1
ATOM 1717 C CA . PHE A 1 214 ? 7.429 34.863 43.023 1.00 15.06 214 PHE A CA 1
ATOM 1718 C C . PHE A 1 214 ? 7.040 35.757 41.828 1.00 16.36 214 PHE A C 1
ATOM 1719 O O . PHE A 1 214 ? 7.936 36.325 41.202 1.00 14.66 214 PHE A O 1
ATOM 1727 N N . ASP A 1 215 ? 5.745 35.821 41.507 1.00 14.21 215 ASP A N 1
ATOM 1728 C CA . ASP A 1 215 ? 5.257 36.648 40.396 1.00 16.13 215 ASP A CA 1
ATOM 1729 C C . ASP A 1 215 ? 5.765 38.081 40.540 1.00 16.29 215 ASP A C 1
ATOM 1730 O O . ASP A 1 215 ? 6.303 38.658 39.580 1.00 16.70 215 ASP A O 1
ATOM 1735 N N . LYS A 1 216 ? 5.583 38.674 41.708 1.00 17.10 216 LYS A N 1
ATOM 1736 C CA . LYS A 1 216 ? 6.038 40.039 42.013 1.00 18.03 216 LYS A CA 1
ATOM 1737 C C . LYS A 1 216 ? 7.558 40.269 41.951 1.00 16.55 216 LYS A C 1
ATOM 1738 O O . LYS A 1 216 ? 8.082 41.295 41.491 1.00 17.55 216 LYS A O 1
ATOM 1744 N N . ARG A 1 217 ? 8.290 39.295 42.445 1.00 15.42 217 ARG A N 1
ATOM 1745 C CA . ARG A 1 217 ? 9.752 39.336 42.440 1.00 18.08 217 ARG A CA 1
ATOM 1746 C C . ARG A 1 217 ? 10.297 39.329 41.014 1.00 18.45 217 ARG A C 1
ATOM 1747 O O . ARG A 1 217 ? 11.249 40.052 40.668 1.00 18.44 217 ARG A O 1
ATOM 1755 N N . VAL A 1 218 ? 9.712 38.492 40.155 1.00 15.89 218 VAL A N 1
ATOM 1756 C CA . VAL A 1 218 ? 10.107 38.357 38.737 1.00 14.85 218 VAL A CA 1
ATOM 1757 C C . VAL A 1 218 ? 9.788 39.656 37.990 1.00 14.96 218 VAL A C 1
ATOM 1758 O O . VAL A 1 218 ? 10.576 40.136 37.158 1.00 13.28 218 VAL A O 1
ATOM 1762 N N . ILE A 1 219 ? 8.617 40.213 38.293 1.00 15.52 219 ILE A N 1
ATOM 1763 C CA . ILE A 1 219 ? 8.245 41.463 37.584 1.00 18.74 219 ILE A CA 1
ATOM 1764 C C . ILE A 1 219 ? 9.244 42.551 37.924 1.00 18.98 219 ILE A C 1
ATOM 1765 O O . ILE A 1 219 ? 9.649 43.292 37.018 1.00 19.19 219 ILE A O 1
ATOM 1770 N N . ASN A 1 220 ? 9.617 42.579 39.190 1.00 20.36 220 ASN A N 1
ATOM 1771 C CA . ASN A 1 220 ? 10.578 43.630 39.642 1.00 22.20 220 ASN A CA 1
ATOM 1772 C C . ASN A 1 220 ? 11.938 43.394 38.986 1.00 21.82 220 ASN A C 1
ATOM 1773 O O . ASN A 1 220 ? 12.532 44.375 38.494 1.00 19.87 220 ASN A O 1
ATOM 1778 N N . TYR A 1 221 ? 12.393 42.157 38.985 1.00 20.04 221 TYR A N 1
ATOM 1779 C CA . TYR A 1 221 ? 13.689 41.796 38.409 1.00 19.10 221 TYR A CA 1
ATOM 1780 C C . TYR A 1 221 ? 13.776 42.192 36.940 1.00 19.33 221 TYR A C 1
ATOM 1781 O O . TYR A 1 221 ? 14.795 42.752 36.492 1.00 19.00 221 TYR A O 1
ATOM 1790 N N . ARG A 1 222 ? 12.728 41.886 36.199 1.00 16.87 222 ARG A N 1
ATOM 1791 C CA . ARG A 1 222 ? 12.672 42.184 34.769 1.00 16.78 222 ARG A CA 1
ATOM 1792 C C . ARG A 1 222 ? 12.817 43.683 34.570 1.00 20.10 222 ARG A C 1
ATOM 1793 O O . ARG A 1 222 ? 13.550 44.091 33.675 1.00 20.61 222 ARG A O 1
ATOM 1801 N N . LYS A 1 223 ? 12.115 44.438 35.373 1.00 19.45 223 LYS A N 1
ATOM 1802 C CA . LYS A 1 223 ? 12.155 45.906 35.268 1.00 22.72 223 LYS A CA 1
ATOM 1803 C C . LYS A 1 223 ? 13.528 46.484 35.589 1.00 21.51 223 LYS A C 1
ATOM 1804 O O . LYS A 1 223 ? 14.076 47.371 34.904 1.00 21.14 223 LYS A O 1
ATOM 1810 N N . GLU A 1 224 ? 14.105 45.994 36.653 1.00 22.97 224 GLU A N 1
ATOM 1811 C CA . GLU A 1 224 ? 15.407 46.417 37.178 1.00 25.69 224 GLU A CA 1
ATOM 1812 C C . GLU A 1 224 ? 16.522 46.164 36.169 1.00 26.30 224 GLU A C 1
ATOM 1813 O O . GLU A 1 224 ? 17.435 47.004 35.965 1.00 25.50 224 GLU A O 1
ATOM 1819 N N . HIS A 1 225 ? 16.441 45.036 35.467 1.00 22.93 225 HIS A N 1
ATOM 1820 C CA . HIS A 1 225 ? 17.394 44.615 34.463 1.00 22.16 225 HIS A CA 1
ATOM 1821 C C . HIS A 1 225 ? 17.035 44.914 33.023 1.00 21.99 225 HIS A C 1
ATOM 1822 O O . HIS A 1 225 ? 17.818 44.457 32.154 1.00 20.68 225 HIS A O 1
ATOM 1829 N N . ASN A 1 226 ? 15.927 45.625 32.805 1.00 22.71 226 ASN A N 1
ATOM 1830 C CA . ASN A 1 226 ? 15.541 45.987 31.431 1.00 24.31 226 ASN A CA 1
ATOM 1831 C C . ASN A 1 226 ? 15.370 44.705 30.610 1.00 26.39 226 ASN A C 1
ATOM 1832 O O . ASN A 1 226 ? 15.846 44.584 29.462 1.00 25.45 226 ASN A O 1
ATOM 1837 N N . LEU A 1 227 ? 14.696 43.753 31.261 1.00 27.44 227 LEU A N 1
ATOM 1838 C CA . LEU A 1 227 ? 14.434 42.472 30.604 1.00 33.88 227 LEU A CA 1
ATOM 1839 C C . LEU A 1 227 ? 13.079 42.499 29.898 1.00 42.14 227 LEU A C 1
ATOM 1840 O O . LEU A 1 227 ? 13.001 41.728 28.898 1.00 45.08 227 LEU A O 1
ATOM 1845 N N . ASN A 1 228 ? 12.129 43.321 30.327 1.00 49.83 228 ASN A N 1
ATOM 1846 C CA . ASN A 1 228 ? 10.821 43.299 29.622 1.00 58.97 228 ASN A CA 1
ATOM 1847 C C . ASN A 1 228 ? 10.961 43.896 28.229 1.00 63.76 228 ASN A C 1
ATOM 1848 O O . ASN A 1 228 ? 11.823 44.811 28.093 1.00 66.78 228 ASN A O 1
#

B-factor: mean 19.32, std 11.44, range [5.17, 93.66]

Radius of gyration: 17.49 Å; Cα contacts (8 Å, |Δi|>4): 356; chains: 1; bounding box: 39×48×46 Å

Solvent-accessible surface area: 12090 Å² total; per-residue (Å²): 166,65,77,66,30,24,0,0,0,16,15,70,30,158,102,1,11,128,21,108,70,87,71,25,114,66,15,20,92,44,0,72,74,0,28,121,122,46,17,86,6,13,80,22,56,7,113,1,60,46,29,89,106,77,58,127,158,105,141,78,147,95,56,44,120,35,67,6,64,207,95,73,3,7,17,0,50,32,59,113,25,0,42,137,2,0,122,155,16,42,12,0,2,1,31,0,23,8,22,28,127,92,0,61,101,7,0,68,77,0,54,51,2,1,80,167,90,137,40,120,32,69,142,25,46,4,20,0,2,0,0,12,1,20,24,137,69,60,103,84,0,79,58,36,0,34,72,8,0,44,54,1,22,82,129,42,153,39,178,43,61,62,94,67,0,17,88,2,0,0,8,1,50,50,94,76,9,51,121,61,19,39,113,8,0,109,27,0,69,44,72,0,8,2,0,13,0,5,12,2,5,122,73,47,108,69,0,53,50,16,0,34,84,26,11,122,118,9,58,95,97,30,125,134,66,134,28,143

Organism: Photobacterium leiognathi (NCBI:txid553611)

InterPro domains:
  IPR002103 Bacterial luciferase/NFP [PR00089] (69-80)
  IPR002103 Bacterial luciferase/NFP [PR00089] (83-98)
  IPR002103 Bacterial luciferase/NFP [PR00089] (99-114)
  IPR002103 Bacterial luciferase/NFP [PR00089] (116-133)
  IPR002103 Bacterial luciferase/NFP [PR00089] (134-152)
  IPR011251 Luciferase-like domain [PF00296] (70-154)
  IPR018235 Bacterial luciferase, conserved site [PS00494] (89-114)
  IPR036661 Luciferase-like domain superfamily [G3DSA:3.20.20.30] (1-228)
  IPR036661 Luciferase-like domain superfamily [SSF51679] (2-226)